Protein AF-A0A957NEU3-F1 (afdb_monomer_lite)

pLDDT: mean 80.94, std 18.47, range [37.94, 98.69]

Structure (mmCIF, N/CA/C/O backbone):
data_AF-A0A957NEU3-F1
#
_entry.id   AF-A0A957NEU3-F1
#
loop_
_atom_site.group_PDB
_atom_site.id
_atom_site.type_symbol
_atom_site.label_atom_id
_atom_site.label_alt_id
_atom_site.label_comp_id
_atom_site.label_asym_id
_atom_site.label_entity_id
_atom_site.label_seq_id
_atom_site.pdbx_PDB_ins_code
_atom_site.Cartn_x
_atom_site.Cartn_y
_atom_site.Cartn_z
_atom_site.occupancy
_atom_site.B_iso_or_equiv
_atom_site.auth_seq_id
_atom_site.auth_comp_id
_atom_site.auth_asym_id
_atom_site.auth_atom_id
_atom_site.pdbx_PDB_model_num
ATOM 1 N N . MET A 1 1 ? -14.614 -4.461 -0.322 1.00 43.62 1 MET A N 1
ATOM 2 C CA . MET A 1 1 ? -13.242 -4.787 -0.761 1.00 43.62 1 MET A CA 1
ATOM 3 C C . MET A 1 1 ? -12.339 -3.874 0.035 1.00 43.62 1 MET A C 1
ATOM 5 O O . MET A 1 1 ? -12.734 -2.722 0.154 1.00 43.62 1 MET A O 1
ATOM 9 N N . PRO A 1 2 ? -11.242 -4.354 0.631 1.00 46.28 2 PRO A N 1
ATOM 10 C CA . PRO A 1 2 ? -10.311 -3.455 1.301 1.00 46.28 2 PRO A CA 1
ATOM 11 C C . PRO A 1 2 ? -9.710 -2.514 0.247 1.00 46.28 2 PRO A C 1
ATOM 13 O O . PRO A 1 2 ? -9.075 -2.987 -0.694 1.00 46.28 2 PRO A O 1
ATOM 16 N N . SER A 1 3 ? -9.952 -1.210 0.350 1.00 59.41 3 SER A N 1
ATOM 17 C CA . SER A 1 3 ? -9.185 -0.193 -0.366 1.00 59.41 3 SER A CA 1
ATOM 18 C C . SER A 1 3 ? -8.132 0.325 0.591 1.00 59.41 3 SER A C 1
ATOM 20 O O . SER A 1 3 ? -8.323 1.228 1.408 1.00 59.41 3 SER A O 1
ATOM 22 N N . HIS A 1 4 ? -6.972 -0.293 0.504 1.00 80.44 4 HIS A N 1
ATOM 23 C CA . HIS A 1 4 ? -5.749 0.439 0.743 1.00 80.44 4 HIS A CA 1
ATOM 24 C C . HIS A 1 4 ? -5.237 0.924 -0.610 1.00 80.44 4 HIS A C 1
ATOM 26 O O . HIS A 1 4 ? -5.427 0.277 -1.636 1.00 80.44 4 HIS A O 1
ATOM 32 N N . GLU A 1 5 ? -4.540 2.048 -0.596 1.00 88.06 5 GLU A N 1
ATOM 33 C CA . GLU A 1 5 ? -3.630 2.429 -1.669 1.00 88.06 5 GLU A CA 1
ATOM 34 C C . GLU A 1 5 ? -2.210 2.348 -1.099 1.00 88.06 5 GLU A C 1
ATOM 36 O O . GLU A 1 5 ? -2.005 2.662 0.081 1.00 88.06 5 GLU A O 1
ATOM 41 N N . PRO A 1 6 ? -1.216 1.917 -1.890 1.00 92.88 6 PRO A N 1
ATOM 42 C CA . PRO A 1 6 ? 0.166 2.014 -1.459 1.00 92.88 6 PRO A CA 1
ATOM 43 C C . PRO A 1 6 ? 0.575 3.486 -1.352 1.00 92.88 6 PRO A C 1
ATOM 45 O O . PRO A 1 6 ? 0.040 4.362 -2.034 1.00 92.88 6 PRO A O 1
ATOM 48 N N . GLN A 1 7 ? 1.582 3.768 -0.533 1.00 93.94 7 GLN A N 1
ATOM 49 C CA . GLN A 1 7 ? 2.224 5.072 -0.545 1.00 93.94 7 GLN A CA 1
ATOM 50 C C . GLN A 1 7 ? 2.939 5.279 -1.889 1.00 93.94 7 GLN A C 1
ATOM 52 O O . GLN A 1 7 ? 3.853 4.531 -2.242 1.00 93.94 7 GLN A O 1
ATOM 57 N N . TRP A 1 8 ? 2.546 6.319 -2.622 1.00 95.50 8 TRP A N 1
ATOM 58 C CA . TRP A 1 8 ? 3.140 6.680 -3.907 1.00 95.50 8 TRP A CA 1
ATOM 59 C C . TRP A 1 8 ? 4.154 7.809 -3.736 1.00 95.50 8 TRP A C 1
ATOM 61 O O . TRP A 1 8 ? 3.780 8.966 -3.564 1.00 95.50 8 TRP A O 1
ATOM 71 N N . ASN A 1 9 ? 5.441 7.490 -3.840 1.00 95.00 9 ASN A N 1
ATOM 72 C CA . ASN A 1 9 ? 6.520 8.475 -3.796 1.00 95.00 9 ASN A CA 1
ATOM 73 C C . ASN A 1 9 ? 7.036 8.721 -5.217 1.00 95.00 9 ASN A C 1
ATOM 75 O O . ASN A 1 9 ? 8.060 8.174 -5.634 1.00 95.00 9 ASN A O 1
ATOM 79 N N . MET A 1 10 ? 6.271 9.487 -5.995 1.00 94.25 10 MET A N 1
ATOM 80 C CA . MET A 1 10 ? 6.578 9.783 -7.396 1.00 94.25 10 MET A CA 1
ATOM 81 C C . MET A 1 10 ? 5.848 11.033 -7.902 1.00 94.25 10 MET A C 1
ATOM 83 O O . MET A 1 10 ? 4.839 11.425 -7.310 1.00 94.25 10 MET A O 1
ATOM 87 N N . PRO A 1 11 ? 6.307 11.639 -9.012 1.00 92.81 11 PRO A N 1
ATOM 88 C CA . PRO A 1 11 ? 5.594 12.739 -9.650 1.00 92.81 11 PRO A CA 1
ATOM 89 C C . PRO A 1 11 ? 4.173 12.343 -10.108 1.00 92.81 11 PRO A C 1
ATOM 91 O O . PRO A 1 11 ? 3.970 11.197 -10.533 1.00 92.81 11 PRO A O 1
ATOM 94 N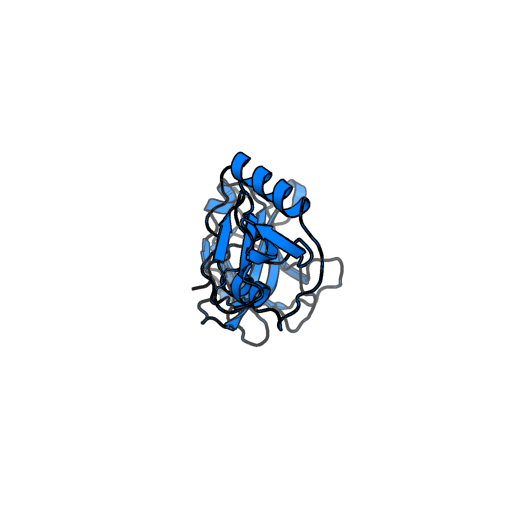 N . PRO A 1 12 ? 3.186 13.263 -10.070 1.00 92.19 12 PRO A N 1
ATOM 95 C CA . PRO A 1 12 ? 1.799 12.972 -10.449 1.00 92.19 12 PRO A CA 1
ATOM 96 C C . PRO A 1 12 ? 1.641 12.413 -11.868 1.00 92.19 12 PRO A C 1
ATOM 98 O O . PRO A 1 12 ? 0.816 11.531 -12.100 1.00 92.19 12 PRO A O 1
ATOM 101 N N . GLU A 1 13 ? 2.448 12.888 -12.814 1.00 91.38 13 GLU A N 1
ATOM 102 C CA . GLU A 1 13 ? 2.449 12.433 -14.202 1.00 91.38 13 GLU A CA 1
ATOM 103 C C . GLU A 1 13 ? 2.895 10.976 -14.341 1.00 91.38 13 GLU A C 1
ATOM 105 O O . GLU A 1 13 ? 2.358 10.261 -15.179 1.00 91.38 13 GLU A O 1
ATOM 110 N N . ILE A 1 14 ? 3.811 10.511 -13.488 1.00 93.38 14 ILE A N 1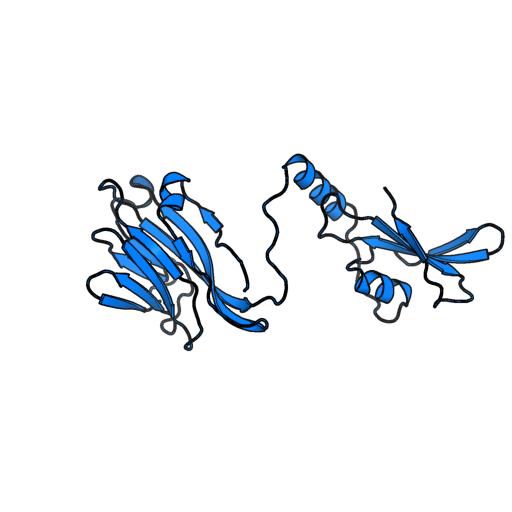
ATOM 111 C CA . ILE A 1 14 ? 4.226 9.106 -13.448 1.00 93.38 14 ILE A CA 1
ATOM 112 C C . ILE A 1 14 ? 3.151 8.267 -12.760 1.00 93.38 14 ILE A C 1
ATOM 114 O O . ILE A 1 14 ? 2.781 7.204 -13.261 1.00 93.38 14 ILE A O 1
ATOM 118 N N . ARG A 1 15 ? 2.589 8.759 -11.648 1.00 94.06 15 ARG A N 1
ATOM 119 C CA . ARG A 1 15 ? 1.495 8.081 -10.935 1.00 94.06 15 ARG A CA 1
ATOM 120 C C . ARG A 1 15 ? 0.282 7.841 -11.832 1.00 94.06 15 ARG A C 1
ATOM 122 O O . ARG A 1 15 ? -0.347 6.790 -11.715 1.00 94.06 15 ARG A O 1
ATOM 129 N N . ALA A 1 16 ? -0.038 8.787 -12.714 1.00 93.62 16 ALA A N 1
ATOM 130 C CA . ALA A 1 16 ? -1.164 8.696 -13.642 1.00 93.62 16 ALA A CA 1
ATOM 131 C C . ALA A 1 16 ? -1.019 7.571 -14.685 1.00 93.62 16 ALA A C 1
ATOM 133 O O . ALA A 1 16 ? -2.018 7.147 -15.261 1.00 93.62 16 ALA A O 1
ATOM 134 N N . LEU A 1 17 ? 0.200 7.074 -14.919 1.00 94.06 17 LEU A N 1
ATOM 135 C CA . LEU A 1 17 ? 0.475 5.963 -15.838 1.00 94.06 17 LEU A CA 1
ATOM 136 C C . LEU A 1 17 ? 0.293 4.593 -15.172 1.00 94.06 17 LEU A C 1
ATOM 138 O O . LEU A 1 17 ? 0.199 3.576 -15.859 1.00 94.06 17 LEU A O 1
ATOM 142 N N . LEU A 1 18 ? 0.249 4.553 -13.839 1.00 96.56 18 LEU A N 1
ATOM 143 C CA . LEU A 1 18 ? 0.134 3.324 -13.068 1.00 96.56 18 LEU A CA 1
ATOM 144 C C . LEU A 1 18 ? -1.309 3.086 -12.629 1.00 96.56 18 LEU A C 1
ATOM 146 O O . LEU A 1 18 ? -2.001 3.977 -12.135 1.00 96.56 18 LEU A O 1
ATOM 150 N N . THR A 1 19 ? -1.748 1.841 -12.765 1.00 97.31 19 THR A N 1
ATOM 151 C CA . THR A 1 19 ? -3.040 1.376 -12.261 1.00 97.31 19 THR A CA 1
ATOM 152 C C . THR A 1 19 ? -2.800 0.368 -11.155 1.00 97.31 19 THR A C 1
ATOM 154 O O . THR A 1 19 ? -2.188 -0.674 -11.383 1.00 97.31 19 THR A O 1
ATOM 157 N N . PHE A 1 20 ? -3.296 0.681 -9.964 1.00 97.06 20 PHE A N 1
ATOM 158 C CA . PHE A 1 20 ? -3.326 -0.240 -8.842 1.00 97.06 20 PHE A CA 1
ATOM 159 C C . PHE A 1 20 ? -4.619 -1.051 -8.870 1.00 97.06 20 PHE A C 1
ATOM 161 O O . PHE A 1 20 ? -5.693 -0.540 -9.184 1.00 97.06 20 PHE A O 1
ATOM 168 N N . THR A 1 21 ? -4.506 -2.345 -8.603 1.00 96.44 21 THR A N 1
ATOM 169 C CA . THR A 1 21 ? -5.632 -3.266 -8.483 1.00 96.44 21 THR A CA 1
ATOM 170 C C . THR A 1 21 ? -5.474 -4.021 -7.167 1.00 96.44 21 THR A C 1
ATOM 172 O O . THR A 1 21 ? -4.573 -4.863 -7.078 1.00 96.44 21 THR A O 1
ATOM 175 N N . PRO A 1 22 ? -6.320 -3.752 -6.158 1.00 93.94 22 PRO A N 1
ATOM 176 C CA . PRO A 1 22 ? -6.231 -4.444 -4.881 1.00 93.94 22 PRO A CA 1
ATOM 177 C C . PRO A 1 22 ? -6.533 -5.936 -5.043 1.00 93.94 22 PRO A C 1
ATOM 179 O O . PRO A 1 22 ? -7.278 -6.354 -5.942 1.00 93.94 22 PRO A O 1
ATOM 182 N N . ALA A 1 23 ? -5.970 -6.755 -4.160 1.00 93.44 23 ALA A N 1
ATOM 183 C CA . ALA A 1 23 ? -6.321 -8.163 -4.066 1.00 93.44 23 ALA A CA 1
ATOM 184 C C . ALA A 1 23 ? -7.824 -8.324 -3.767 1.00 93.44 23 ALA A C 1
ATOM 186 O O . ALA A 1 23 ? -8.357 -7.765 -2.810 1.00 93.44 23 ALA A O 1
ATOM 187 N N . ALA A 1 24 ? -8.516 -9.136 -4.568 1.00 90.25 24 ALA A N 1
ATOM 188 C CA . ALA A 1 24 ? -9.909 -9.485 -4.312 1.00 90.25 24 ALA A CA 1
ATOM 189 C C . ALA A 1 24 ? -9.973 -10.573 -3.230 1.00 90.25 24 ALA A C 1
ATOM 191 O O . ALA A 1 24 ? -9.873 -11.764 -3.531 1.00 90.25 24 ALA A O 1
ATOM 192 N N . VAL A 1 25 ? -10.095 -10.153 -1.971 1.00 87.25 25 VAL A N 1
ATOM 193 C CA . VAL A 1 25 ? -10.143 -11.038 -0.800 1.00 87.25 25 VAL A CA 1
ATOM 194 C C . VAL A 1 25 ? -11.258 -10.646 0.165 1.00 87.25 25 VAL A C 1
ATOM 196 O O . VAL A 1 25 ? -11.622 -9.472 0.272 1.00 87.25 25 VAL A O 1
ATOM 199 N N . ASP A 1 26 ? -11.798 -11.641 0.867 1.00 84.12 26 ASP A N 1
ATOM 200 C CA . ASP A 1 26 ? -12.808 -11.434 1.904 1.00 84.12 26 ASP A CA 1
ATOM 201 C C . ASP A 1 26 ? -12.189 -10.821 3.175 1.00 84.12 26 ASP A C 1
ATOM 203 O O . ASP A 1 26 ? -11.017 -11.075 3.476 1.00 84.12 26 ASP A O 1
ATOM 207 N N . PRO A 1 27 ? -12.961 -10.056 3.970 1.00 83.06 27 PRO A N 1
ATOM 208 C CA . PRO A 1 27 ? -12.533 -9.600 5.289 1.00 83.06 27 PRO A CA 1
ATOM 209 C C . PRO A 1 27 ? -11.973 -10.730 6.162 1.00 83.06 27 PRO A C 1
ATOM 211 O O . PRO A 1 27 ? -12.563 -11.804 6.270 1.00 83.06 27 PRO A O 1
ATOM 214 N N . GLY A 1 28 ? -10.838 -10.478 6.812 1.00 80.88 28 GLY A N 1
ATOM 215 C CA . GLY A 1 28 ? -10.131 -11.449 7.648 1.00 80.88 28 GLY A CA 1
ATOM 216 C C . GLY A 1 28 ? -9.213 -12.413 6.887 1.00 80.88 28 GLY A C 1
ATOM 217 O O . GLY A 1 28 ? -8.451 -13.134 7.529 1.00 80.88 28 GLY A O 1
ATOM 218 N N . ALA A 1 29 ? -9.233 -12.431 5.549 1.00 87.06 29 ALA A N 1
ATOM 219 C CA . ALA A 1 29 ? -8.301 -13.236 4.764 1.00 87.06 29 ALA A CA 1
ATOM 220 C C . ALA A 1 29 ? -6.910 -12.586 4.694 1.00 87.06 29 ALA A C 1
ATOM 222 O O . ALA A 1 29 ? -6.779 -11.364 4.580 1.00 87.06 29 ALA A O 1
ATOM 223 N N . SER A 1 30 ? -5.860 -13.409 4.729 1.00 90.25 30 SER A N 1
ATOM 224 C CA . SER A 1 30 ? -4.495 -12.946 4.477 1.00 90.25 30 SER A CA 1
ATOM 225 C C . SER A 1 30 ? -4.239 -12.759 2.982 1.00 90.25 30 SER A C 1
ATOM 227 O O . SER A 1 30 ? -4.684 -13.565 2.163 1.00 90.25 30 SER A O 1
ATOM 229 N N . TYR A 1 31 ? -3.494 -11.718 2.629 1.00 95.69 31 TYR A N 1
ATOM 230 C CA . TYR A 1 31 ? -3.112 -11.402 1.254 1.00 95.69 31 TYR A CA 1
ATOM 231 C C . TYR A 1 31 ? -1.778 -10.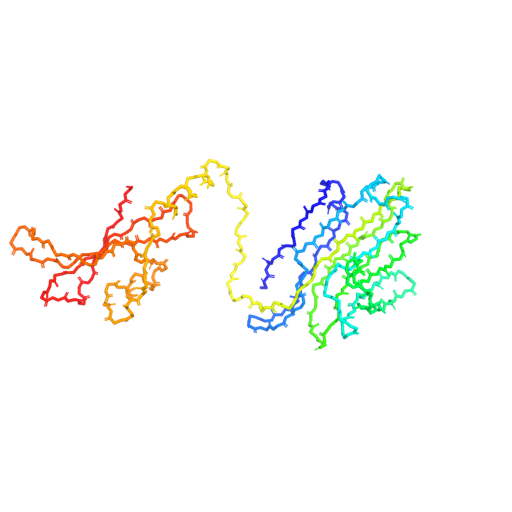647 1.226 1.00 95.69 31 TYR A C 1
ATOM 233 O O . TYR A 1 31 ? -1.278 -10.210 2.265 1.00 95.69 31 TYR A O 1
ATOM 241 N N . LEU A 1 32 ? -1.186 -10.515 0.043 1.00 96.38 32 LEU A N 1
ATOM 242 C CA . LEU A 1 32 ? 0.037 -9.749 -0.173 1.00 96.38 32 LEU A CA 1
ATOM 243 C C . LEU A 1 32 ? -0.319 -8.321 -0.551 1.00 96.38 32 LEU A C 1
ATOM 245 O O . LEU A 1 32 ? -0.807 -8.068 -1.660 1.00 96.38 32 LEU A O 1
ATOM 249 N N . ARG A 1 33 ? -0.057 -7.418 0.391 1.00 95.75 33 ARG A N 1
ATOM 250 C CA . ARG A 1 33 ? -0.312 -5.992 0.266 1.00 95.75 33 ARG A CA 1
ATOM 251 C C . ARG A 1 33 ? 0.935 -5.283 -0.231 1.00 95.75 33 ARG A C 1
ATOM 253 O O . ARG A 1 33 ? 1.968 -5.346 0.432 1.00 95.75 33 ARG A O 1
ATOM 260 N N . ILE A 1 34 ? 0.831 -4.567 -1.344 1.00 97.19 34 ILE A N 1
ATOM 261 C CA . ILE A 1 34 ? 1.852 -3.592 -1.735 1.00 97.19 34 ILE A CA 1
ATOM 262 C C . ILE A 1 34 ? 1.653 -2.361 -0.854 1.00 97.19 34 ILE A C 1
ATOM 264 O O . ILE A 1 34 ? 0.565 -1.788 -0.817 1.00 97.19 34 ILE A O 1
ATOM 268 N N . THR A 1 35 ? 2.688 -1.974 -0.117 1.00 94.62 35 THR A N 1
ATOM 269 C CA . THR A 1 35 ? 2.605 -0.888 0.872 1.00 94.62 35 THR A CA 1
ATOM 270 C C . THR A 1 35 ? 3.182 0.417 0.355 1.00 94.62 35 THR A C 1
ATOM 272 O O . THR A 1 35 ? 2.716 1.484 0.745 1.00 94.62 35 THR A O 1
ATOM 275 N N . GLN A 1 36 ? 4.169 0.354 -0.539 1.00 96.44 36 GLN A N 1
ATOM 276 C CA . GLN A 1 36 ? 4.866 1.533 -1.037 1.00 96.44 36 GLN A CA 1
ATOM 277 C C . GLN A 1 36 ? 5.426 1.300 -2.437 1.00 96.44 36 GLN A C 1
ATOM 279 O O . GLN A 1 36 ? 5.883 0.200 -2.763 1.00 96.44 36 GLN A O 1
ATOM 284 N N . VAL A 1 37 ? 5.428 2.368 -3.236 1.00 98.12 37 VAL A N 1
ATOM 285 C CA . VAL A 1 37 ? 6.091 2.432 -4.536 1.00 98.12 37 VAL A CA 1
ATOM 286 C C . VAL A 1 37 ? 6.868 3.736 -4.654 1.00 98.12 37 VAL A C 1
ATOM 288 O O . VAL A 1 37 ? 6.286 4.822 -4.584 1.00 98.12 37 VAL A O 1
ATOM 291 N N . ASN A 1 38 ? 8.171 3.634 -4.899 1.00 97.62 38 ASN A N 1
ATOM 292 C CA . ASN A 1 38 ? 9.009 4.783 -5.228 1.00 97.62 38 ASN A CA 1
ATOM 293 C C . ASN A 1 38 ? 9.305 4.814 -6.721 1.00 97.62 38 ASN A C 1
ATOM 295 O O . ASN A 1 38 ? 9.535 3.771 -7.333 1.00 97.62 38 ASN A O 1
ATOM 299 N N . PHE A 1 39 ? 9.363 6.018 -7.280 1.00 96.62 39 PHE A N 1
ATOM 300 C CA . PHE A 1 39 ? 9.965 6.272 -8.583 1.00 96.62 39 PHE A CA 1
ATOM 301 C C . PHE A 1 39 ? 11.383 6.810 -8.405 1.00 96.62 39 PHE A C 1
ATOM 303 O O . PHE A 1 39 ? 11.612 7.740 -7.633 1.00 96.62 39 PHE A O 1
ATOM 310 N N . LEU A 1 40 ? 12.317 6.247 -9.161 1.00 95.50 40 LEU A N 1
ATOM 311 C CA . LEU A 1 40 ? 13.683 6.726 -9.285 1.00 95.50 40 LEU A CA 1
ATOM 312 C C . LEU A 1 40 ? 13.850 7.328 -10.679 1.00 95.50 40 LEU A C 1
ATOM 314 O O . LEU A 1 40 ? 13.743 6.617 -11.683 1.00 95.50 40 LEU A O 1
ATOM 318 N N . ASP A 1 41 ? 14.113 8.631 -10.719 1.00 92.00 41 ASP A N 1
ATOM 319 C CA . ASP A 1 41 ? 14.415 9.356 -11.948 1.00 92.00 41 ASP A CA 1
ATOM 320 C C . ASP A 1 41 ? 15.777 8.950 -12.542 1.00 92.00 41 ASP A C 1
ATOM 322 O O . ASP A 1 41 ? 16.465 8.060 -12.043 1.00 92.00 41 ASP A O 1
ATOM 326 N N . GLU A 1 42 ? 16.182 9.612 -13.623 1.00 90.56 42 GLU A N 1
ATOM 327 C CA . GLU A 1 42 ? 17.443 9.328 -14.313 1.00 90.56 42 GLU A CA 1
ATOM 328 C C . GLU A 1 42 ? 18.683 9.432 -13.421 1.00 90.56 42 GLU A C 1
ATOM 330 O O . GLU A 1 42 ? 19.607 8.620 -13.541 1.00 90.56 42 GLU A O 1
ATOM 335 N N . GLN A 1 43 ? 18.701 10.397 -12.503 1.00 91.31 43 GLN A N 1
ATOM 336 C CA . GLN A 1 43 ? 19.823 10.574 -11.596 1.00 91.31 43 GLN A CA 1
ATOM 337 C C . GLN A 1 43 ? 19.810 9.500 -10.506 1.00 91.31 43 GLN A C 1
ATOM 339 O O . GLN A 1 43 ? 20.838 8.864 -10.258 1.00 91.31 43 GLN A O 1
ATOM 344 N N . ALA A 1 44 ? 18.659 9.280 -9.871 1.00 92.38 44 ALA A N 1
ATOM 345 C CA . ALA A 1 44 ? 18.501 8.333 -8.774 1.00 92.38 44 ALA A CA 1
ATOM 346 C C . ALA A 1 44 ? 18.634 6.873 -9.232 1.00 92.38 44 ALA A C 1
ATOM 348 O O . ALA A 1 44 ? 19.162 6.039 -8.498 1.00 92.38 44 ALA A O 1
ATOM 349 N N . SER A 1 45 ? 18.217 6.555 -10.460 1.00 92.19 45 SER A N 1
ATOM 350 C CA . SER A 1 45 ? 18.365 5.213 -11.028 1.00 92.19 45 SER A CA 1
ATOM 351 C C . SER A 1 45 ? 19.821 4.866 -11.355 1.00 92.19 45 SER A C 1
ATOM 353 O O . SER A 1 45 ? 20.154 3.688 -11.514 1.00 92.19 45 SER A O 1
ATOM 355 N N . GLY A 1 46 ? 20.697 5.870 -11.485 1.00 92.12 46 GLY A N 1
ATOM 356 C CA . GLY A 1 46 ? 22.088 5.678 -11.885 1.00 92.12 46 GLY A CA 1
ATOM 357 C C . GLY A 1 46 ? 22.225 5.065 -13.281 1.00 92.12 46 GLY A C 1
ATOM 358 O O . GLY A 1 46 ? 23.101 4.225 -13.497 1.00 92.12 46 GLY A O 1
ATOM 359 N N . GLY A 1 47 ? 21.337 5.431 -14.214 1.00 90.81 47 GLY A N 1
ATOM 360 C CA . GLY A 1 47 ? 21.338 4.905 -15.584 1.00 90.81 47 GLY A CA 1
ATOM 361 C C . GLY A 1 47 ? 20.641 3.547 -15.743 1.00 90.81 47 GLY A C 1
ATOM 362 O O . GLY A 1 47 ? 20.875 2.840 -16.723 1.00 90.81 47 GLY A O 1
ATOM 363 N N . ARG A 1 48 ? 19.801 3.143 -14.785 1.00 94.25 48 ARG A N 1
ATOM 364 C CA . ARG A 1 48 ? 19.116 1.840 -14.782 1.00 94.25 48 ARG A CA 1
ATOM 365 C C . ARG A 1 48 ? 17.631 1.968 -15.110 1.00 94.25 48 ARG A C 1
ATOM 367 O O . ARG A 1 48 ? 17.014 2.992 -14.848 1.00 94.25 48 ARG A O 1
ATOM 374 N N . HIS A 1 49 ? 17.054 0.881 -15.624 1.00 94.62 49 HIS A N 1
ATOM 375 C CA . HIS A 1 49 ? 15.620 0.768 -15.907 1.00 94.62 49 HIS A CA 1
ATOM 376 C C . HIS A 1 49 ? 14.980 -0.454 -15.235 1.00 94.62 49 HIS A C 1
ATOM 378 O O . HIS A 1 49 ? 14.666 -1.440 -15.891 1.00 94.62 49 HIS A O 1
ATOM 384 N N . HIS A 1 50 ? 14.863 -0.462 -13.910 1.00 97.38 50 HIS A N 1
ATOM 385 C CA . HIS A 1 50 ? 14.512 -1.675 -13.168 1.00 97.38 50 HIS A CA 1
ATOM 386 C C . HIS A 1 50 ? 13.233 -1.554 -12.352 1.00 97.38 50 HIS A C 1
ATOM 388 O O . HIS A 1 50 ? 12.887 -0.493 -11.852 1.00 97.38 50 HIS A O 1
ATOM 394 N N . LEU A 1 51 ? 12.577 -2.693 -12.172 1.00 98.44 51 LEU A N 1
ATOM 395 C CA . LEU A 1 51 ? 11.658 -2.946 -11.074 1.00 98.44 51 LEU A CA 1
ATOM 396 C C . LEU A 1 51 ? 12.458 -3.600 -9.954 1.00 98.44 51 LEU A C 1
ATOM 398 O O . LEU A 1 51 ? 13.174 -4.572 -10.209 1.00 98.44 51 LEU A O 1
ATOM 402 N N . TYR A 1 52 ? 12.338 -3.085 -8.742 1.00 98.56 52 TYR A N 1
ATOM 403 C CA . TYR A 1 52 ? 12.987 -3.601 -7.549 1.00 98.56 52 TYR A CA 1
ATOM 404 C C . TYR A 1 52 ? 11.931 -4.029 -6.537 1.00 98.56 52 TYR A C 1
ATOM 406 O O . TYR A 1 52 ? 11.034 -3.254 -6.214 1.00 98.56 52 TYR A O 1
ATOM 414 N N . ALA A 1 53 ? 12.063 -5.241 -6.008 1.00 98.38 53 ALA A N 1
ATOM 415 C CA . ALA A 1 53 ? 11.432 -5.599 -4.747 1.00 98.38 53 ALA A CA 1
ATOM 416 C C . ALA A 1 53 ? 12.440 -5.314 -3.644 1.00 98.38 53 ALA A C 1
ATOM 418 O O . ALA A 1 53 ? 13.573 -5.789 -3.727 1.00 98.38 53 ALA A O 1
ATOM 419 N N . MET A 1 54 ? 12.050 -4.532 -2.647 1.00 97.69 54 MET A N 1
ATOM 420 C CA . MET A 1 54 ? 12.983 -4.087 -1.614 1.00 97.69 54 MET A CA 1
ATOM 421 C C . MET A 1 54 ? 13.073 -5.080 -0.467 1.00 97.69 54 MET A C 1
ATOM 423 O O . MET A 1 54 ? 14.163 -5.395 -0.020 1.00 97.69 54 MET A O 1
ATOM 427 N N . GLU A 1 55 ? 11.931 -5.617 -0.055 1.00 91.12 55 GLU A N 1
ATOM 428 C CA . GLU A 1 55 ? 11.782 -6.592 1.020 1.00 91.12 55 GLU A CA 1
ATOM 429 C C . GLU A 1 55 ? 10.602 -7.523 0.680 1.00 91.12 55 GLU A C 1
ATOM 431 O O . GLU A 1 55 ? 9.768 -7.170 -0.165 1.00 91.12 55 GLU A O 1
ATOM 436 N N . PRO A 1 56 ? 10.481 -8.690 1.330 1.00 94.38 56 PRO A N 1
ATOM 437 C CA . PRO A 1 56 ? 11.466 -9.307 2.224 1.00 94.38 56 PRO A CA 1
ATOM 438 C C . PRO A 1 56 ? 12.578 -10.040 1.459 1.00 94.38 56 PRO A C 1
ATOM 440 O O . PRO A 1 56 ? 12.339 -10.492 0.343 1.00 94.38 56 PRO A O 1
ATOM 443 N N . HIS A 1 57 ? 13.751 -10.221 2.069 1.00 92.44 57 HIS A N 1
ATOM 444 C CA . HIS A 1 57 ? 14.836 -11.089 1.576 1.00 92.44 57 HIS A CA 1
ATOM 445 C C . HIS A 1 57 ? 14.651 -12.563 1.983 1.00 92.44 57 HI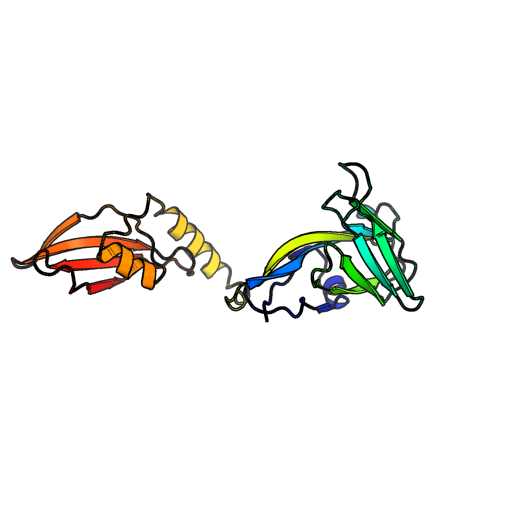S A C 1
ATOM 447 O O . HIS A 1 57 ? 15.302 -13.064 2.902 1.00 92.44 57 HIS A O 1
ATOM 453 N N . ASP A 1 58 ? 13.742 -13.262 1.311 1.00 92.38 58 ASP A N 1
ATOM 454 C CA . ASP A 1 58 ? 13.484 -14.686 1.528 1.00 92.38 58 ASP A CA 1
ATOM 455 C C . ASP A 1 58 ? 13.164 -15.365 0.182 1.00 92.38 58 ASP A C 1
ATOM 457 O O . ASP A 1 58 ? 12.202 -14.969 -0.476 1.00 92.38 58 ASP A O 1
ATOM 461 N N . PRO A 1 59 ? 13.901 -16.409 -0.244 1.00 91.00 59 PRO A N 1
ATOM 462 C CA . PRO A 1 59 ? 13.684 -17.072 -1.532 1.00 91.00 59 PRO A CA 1
ATOM 463 C C . PRO A 1 59 ? 12.314 -17.759 -1.678 1.00 91.00 59 PRO A C 1
ATOM 465 O O . PRO A 1 59 ? 11.963 -18.180 -2.782 1.00 91.00 59 PRO A O 1
ATOM 468 N N . GLN A 1 60 ? 11.524 -17.892 -0.606 1.00 93.44 60 GLN A N 1
ATOM 469 C CA . GLN A 1 60 ? 10.117 -18.308 -0.692 1.00 93.44 60 GLN A CA 1
ATOM 470 C C . GLN A 1 60 ? 9.204 -17.218 -1.272 1.00 93.44 60 GLN A C 1
ATOM 472 O O . GLN A 1 60 ? 8.088 -17.518 -1.709 1.00 93.44 60 GLN A O 1
ATOM 477 N N . TRP A 1 61 ? 9.665 -15.969 -1.270 1.00 97.62 61 TRP A N 1
ATOM 478 C CA . TRP A 1 61 ? 9.003 -14.839 -1.900 1.00 97.62 61 TRP A CA 1
ATOM 479 C C . TRP A 1 61 ? 9.456 -14.671 -3.347 1.00 97.62 61 TRP A C 1
ATOM 481 O O . TRP A 1 61 ? 10.593 -14.975 -3.718 1.00 97.62 61 TRP A O 1
ATOM 491 N N . GLY A 1 62 ? 8.564 -14.134 -4.173 1.00 97.62 62 GLY A N 1
ATOM 492 C CA . GLY A 1 62 ? 8.878 -13.790 -5.549 1.00 97.62 62 GLY A CA 1
ATOM 493 C C . GLY A 1 62 ? 8.147 -12.552 -6.045 1.00 97.62 62 GLY A C 1
ATOM 494 O O . GLY A 1 62 ? 6.977 -12.333 -5.734 1.00 97.62 62 GLY A O 1
ATOM 495 N N . MET A 1 63 ? 8.825 -11.785 -6.893 1.00 98.56 63 MET A N 1
ATOM 496 C CA . MET A 1 63 ? 8.241 -10.706 -7.679 1.00 98.56 63 MET A CA 1
ATOM 497 C C . MET A 1 63 ? 7.874 -11.254 -9.061 1.00 98.56 63 MET A C 1
ATOM 499 O O . MET A 1 63 ? 8.741 -11.553 -9.885 1.00 98.56 63 MET A O 1
ATOM 503 N N . GLY A 1 64 ? 6.579 -11.421 -9.306 1.00 98.31 64 GLY A N 1
ATOM 504 C CA . GLY A 1 64 ? 6.008 -11.807 -10.589 1.00 98.31 64 GLY A CA 1
ATOM 505 C C . GLY A 1 64 ? 5.858 -10.595 -11.500 1.00 98.31 64 GLY A C 1
ATOM 506 O O . GLY A 1 64 ? 5.068 -9.697 -11.220 1.00 98.31 64 GLY A O 1
ATOM 507 N N . VAL A 1 65 ? 6.589 -10.581 -12.610 1.00 98.44 65 VAL A N 1
ATOM 508 C CA . VAL A 1 65 ? 6.557 -9.522 -13.622 1.00 98.44 65 VAL A CA 1
ATOM 509 C C . VAL A 1 65 ? 5.926 -10.072 -14.894 1.00 98.44 65 VAL A C 1
ATOM 511 O O . VAL A 1 65 ? 6.414 -11.049 -15.456 1.00 98.44 65 VAL A O 1
ATOM 514 N N . THR A 1 66 ? 4.838 -9.454 -15.348 1.00 98.25 66 THR A N 1
ATOM 515 C CA . THR A 1 66 ? 4.106 -9.828 -16.568 1.00 98.25 66 THR A CA 1
ATOM 516 C C . THR A 1 66 ? 4.186 -8.717 -17.606 1.00 98.25 66 THR A C 1
ATOM 518 O O . THR A 1 66 ? 4.015 -7.547 -17.273 1.00 98.25 66 THR A O 1
ATOM 521 N N . TRP A 1 67 ? 4.417 -9.082 -18.863 1.00 94.88 67 TRP A N 1
ATOM 522 C CA . TRP A 1 67 ? 4.419 -8.189 -20.023 1.00 94.88 67 TRP A CA 1
ATOM 523 C C . TRP A 1 67 ? 3.918 -8.947 -21.262 1.00 94.88 67 TRP A C 1
ATOM 525 O O . TRP A 1 67 ? 3.601 -10.134 -21.190 1.00 94.88 67 TRP A O 1
ATOM 535 N N . GLY A 1 68 ? 3.873 -8.296 -22.428 1.00 90.44 68 GLY A N 1
ATOM 536 C CA . GLY A 1 68 ? 3.378 -8.919 -23.667 1.00 90.44 68 GLY A CA 1
ATOM 537 C C . GLY A 1 68 ? 4.108 -10.204 -24.101 1.00 90.44 68 GLY A C 1
ATOM 538 O O . GLY A 1 68 ? 3.565 -10.969 -24.892 1.00 90.44 68 GLY A O 1
ATOM 539 N N . GLY A 1 69 ? 5.316 -10.460 -23.586 1.00 87.94 69 GLY A N 1
ATOM 540 C CA . GLY A 1 69 ? 6.100 -11.668 -23.864 1.00 87.94 69 GLY A CA 1
ATOM 541 C C . GLY A 1 69 ? 5.918 -12.808 -22.858 1.00 87.94 69 GLY A C 1
ATOM 542 O O . GLY A 1 69 ? 6.485 -13.877 -23.075 1.00 87.94 69 GLY A O 1
ATOM 543 N N . GLY A 1 70 ? 5.152 -12.609 -21.780 1.00 94.12 70 GLY A N 1
ATOM 544 C CA . GLY A 1 70 ? 4.882 -13.629 -20.766 1.00 94.12 70 GLY A CA 1
ATOM 545 C C . GLY A 1 70 ? 5.043 -13.122 -19.335 1.00 94.12 70 GLY A C 1
ATOM 546 O O . GLY A 1 70 ? 5.008 -11.921 -19.072 1.00 94.12 70 GLY A O 1
ATOM 547 N N . THR A 1 71 ? 5.213 -14.067 -18.412 1.00 96.50 71 THR A N 1
ATOM 548 C CA . THR A 1 71 ? 5.393 -13.805 -16.981 1.00 96.50 71 THR A CA 1
ATOM 549 C C . THR A 1 71 ? 6.676 -14.466 -16.490 1.00 96.50 71 THR A C 1
ATOM 551 O O . THR A 1 71 ? 6.908 -15.644 -16.763 1.00 96.50 71 THR A O 1
ATOM 554 N N . THR A 1 72 ? 7.467 -13.730 -15.713 1.00 97.75 72 THR A N 1
ATOM 555 C CA . THR A 1 72 ? 8.632 -14.242 -14.979 1.00 97.75 72 THR A CA 1
ATOM 556 C C . THR A 1 72 ? 8.425 -14.017 -13.491 1.00 97.75 72 THR A C 1
ATOM 558 O O . THR A 1 72 ? 8.015 -12.934 -13.092 1.00 97.75 72 THR A O 1
ATOM 561 N N . ILE A 1 73 ? 8.756 -15.011 -12.667 1.00 97.69 73 ILE A N 1
ATOM 562 C CA . ILE A 1 73 ? 8.818 -14.861 -11.209 1.00 97.69 73 ILE A CA 1
ATOM 563 C C . ILE A 1 73 ? 10.290 -14.772 -10.812 1.00 97.69 73 ILE A C 1
ATOM 565 O O . ILE A 1 73 ? 11.054 -15.705 -11.060 1.00 97.69 73 ILE A O 1
ATOM 569 N N . VAL A 1 74 ? 10.687 -13.645 -10.223 1.00 98.06 74 VAL A N 1
ATOM 570 C CA . VAL A 1 74 ? 12.045 -13.418 -9.718 1.00 98.06 74 VAL A CA 1
ATOM 571 C C . VAL A 1 74 ? 12.060 -13.686 -8.211 1.00 98.06 74 VAL A C 1
ATOM 573 O O . VAL A 1 74 ? 11.331 -12.999 -7.495 1.00 98.06 74 VAL A O 1
ATOM 576 N N . PRO A 1 75 ? 12.847 -14.655 -7.710 1.00 97.62 75 PRO A N 1
ATOM 577 C CA . PRO A 1 75 ? 12.914 -14.942 -6.280 1.00 97.62 75 PRO A CA 1
ATOM 578 C C . PRO A 1 75 ? 13.604 -13.809 -5.514 1.00 97.62 75 PRO A C 1
ATOM 580 O O . PRO A 1 75 ? 14.524 -13.168 -6.029 1.00 97.62 75 PRO A O 1
ATOM 583 N N . HIS A 1 76 ? 13.183 -13.591 -4.271 1.00 96.75 76 HIS A N 1
ATOM 584 C CA . HIS A 1 76 ? 13.765 -12.602 -3.362 1.00 96.75 76 HIS A CA 1
ATOM 585 C C . HIS A 1 76 ? 15.021 -13.145 -2.646 1.00 96.75 76 HIS A C 1
ATOM 587 O O . HIS A 1 76 ? 15.074 -13.239 -1.424 1.00 96.75 76 HIS A O 1
ATOM 593 N N . ASP A 1 77 ? 16.029 -13.561 -3.413 1.00 96.00 77 ASP A N 1
ATOM 594 C CA . ASP A 1 77 ? 17.203 -14.304 -2.910 1.00 96.00 77 ASP A CA 1
ATOM 595 C C . ASP A 1 77 ? 18.495 -13.464 -2.878 1.00 96.00 77 ASP A C 1
ATOM 597 O O . ASP A 1 77 ? 19.615 -13.976 -2.856 1.00 96.00 77 ASP A O 1
ATOM 601 N N . LYS A 1 78 ? 18.373 -12.137 -2.954 1.00 93.00 78 LYS A N 1
ATOM 602 C CA . LYS A 1 78 ? 19.546 -11.259 -2.906 1.00 93.00 78 LYS A CA 1
ATOM 603 C C . LYS A 1 78 ? 20.044 -11.032 -1.478 1.00 93.00 78 LYS A C 1
ATOM 605 O O . LYS A 1 78 ? 19.258 -11.143 -0.540 1.00 93.00 78 LYS A O 1
ATOM 610 N N . PRO A 1 79 ? 21.327 -10.676 -1.283 1.00 92.44 79 PRO A N 1
ATOM 611 C CA . PRO A 1 79 ? 21.859 -10.365 0.040 1.00 92.44 79 PRO A CA 1
ATOM 612 C C . PRO A 1 79 ? 21.165 -9.164 0.694 1.00 92.44 79 PRO A C 1
ATOM 614 O O . PRO A 1 79 ? 20.808 -8.202 0.016 1.00 92.44 79 PRO A O 1
ATOM 617 N N . MET A 1 80 ? 21.064 -9.192 2.026 1.00 87.62 80 MET A N 1
ATOM 618 C CA . MET A 1 80 ? 20.613 -8.047 2.827 1.00 87.62 80 MET A CA 1
ATOM 619 C C . MET A 1 80 ? 21.441 -6.793 2.510 1.00 87.62 80 MET A C 1
ATOM 621 O O . MET A 1 80 ? 22.674 -6.849 2.495 1.00 87.62 80 MET A O 1
ATOM 625 N N . GLY A 1 81 ? 20.771 -5.656 2.315 1.00 86.75 81 GLY A N 1
ATOM 626 C CA . GLY A 1 81 ? 21.403 -4.373 1.971 1.00 86.75 81 GLY A CA 1
ATOM 627 C C . GLY A 1 81 ? 21.419 -4.054 0.471 1.00 86.75 81 GLY A C 1
ATOM 628 O O . GLY A 1 81 ? 21.800 -2.948 0.089 1.00 86.75 81 GLY A O 1
ATOM 629 N N . GLU A 1 82 ? 20.974 -4.984 -0.371 1.00 91.75 82 GLU A N 1
ATOM 630 C CA . GLU A 1 82 ? 20.552 -4.736 -1.755 1.00 91.75 82 GLU A CA 1
ATOM 631 C C . GLU A 1 82 ? 19.019 -4.818 -1.849 1.00 91.75 82 GLU A C 1
ATOM 633 O O . GLU A 1 82 ? 18.390 -5.252 -0.895 1.00 91.75 82 GLU A O 1
ATOM 638 N N . PRO A 1 83 ? 18.376 -4.462 -2.972 1.00 96.62 83 PRO A N 1
ATOM 639 C CA . PRO A 1 83 ? 16.991 -4.869 -3.197 1.00 96.62 83 PRO A CA 1
ATOM 640 C C . PRO A 1 83 ? 16.859 -6.397 -3.186 1.00 96.62 83 PRO A C 1
ATOM 642 O O . PRO A 1 83 ? 17.658 -7.070 -3.839 1.00 96.62 83 PRO A O 1
ATOM 645 N N . ALA A 1 84 ? 15.842 -6.944 -2.520 1.00 96.94 84 ALA A N 1
ATOM 646 C CA . ALA A 1 84 ? 15.546 -8.378 -2.464 1.00 96.94 84 ALA A CA 1
ATOM 647 C C . ALA A 1 84 ? 15.423 -9.057 -3.841 1.00 96.94 84 ALA A C 1
ATOM 649 O O . ALA A 1 84 ? 15.894 -10.182 -4.023 1.00 96.94 84 ALA A O 1
ATOM 650 N N . ALA A 1 85 ? 14.853 -8.369 -4.834 1.00 98.19 85 ALA A N 1
ATOM 651 C CA . ALA A 1 85 ? 14.816 -8.819 -6.225 1.00 98.19 85 ALA A CA 1
ATOM 652 C C . ALA A 1 85 ? 14.901 -7.637 -7.199 1.00 98.19 85 ALA A C 1
ATOM 654 O O . ALA A 1 85 ? 14.559 -6.505 -6.860 1.00 98.19 85 ALA A O 1
ATOM 655 N N . ASN A 1 86 ? 15.326 -7.893 -8.441 1.00 97.81 86 ASN A N 1
ATOM 656 C CA . ASN A 1 86 ? 15.246 -6.905 -9.515 1.00 97.81 86 ASN A CA 1
ATOM 657 C C . ASN A 1 86 ? 14.884 -7.530 -10.861 1.00 97.81 86 ASN A C 1
ATOM 659 O O . ASN A 1 86 ? 15.262 -8.663 -11.154 1.00 97.81 86 ASN A O 1
ATOM 663 N N . TYR A 1 87 ? 14.224 -6.749 -11.709 1.00 97.94 87 TYR A N 1
ATOM 664 C CA . TYR A 1 87 ? 13.906 -7.110 -13.085 1.00 97.94 87 TYR A CA 1
ATOM 665 C C . TYR A 1 87 ? 14.134 -5.908 -14.007 1.00 97.94 87 TYR A C 1
ATOM 667 O O . TYR A 1 87 ? 13.675 -4.809 -13.705 1.00 97.94 87 TYR A O 1
ATOM 675 N N . ALA A 1 88 ? 14.856 -6.095 -15.113 1.00 96.31 88 ALA A N 1
ATOM 676 C CA . ALA A 1 88 ? 15.127 -5.031 -16.081 1.00 96.31 88 ALA A CA 1
ATOM 677 C C . ALA A 1 88 ? 13.941 -4.845 -17.041 1.00 96.31 88 ALA A C 1
ATOM 679 O O . ALA A 1 88 ? 13.470 -5.804 -17.647 1.00 96.31 88 ALA A O 1
ATOM 680 N N . MET A 1 89 ? 13.477 -3.610 -17.203 1.00 95.12 89 MET A N 1
ATOM 681 C CA . MET A 1 89 ? 12.419 -3.238 -18.141 1.00 95.12 89 MET A CA 1
ATOM 682 C C . MET A 1 89 ? 13.013 -2.826 -19.488 1.00 95.12 89 MET A C 1
ATOM 684 O O . MET A 1 89 ? 13.919 -2.015 -19.532 1.00 95.12 89 MET A O 1
ATOM 688 N N . TYR A 1 90 ? 12.461 -3.293 -20.603 1.00 91.56 90 TYR A N 1
ATOM 689 C CA . TYR A 1 90 ? 12.917 -2.895 -21.949 1.00 91.56 90 TYR A CA 1
ATOM 690 C C . TYR A 1 90 ? 11.829 -2.203 -22.783 1.00 91.56 90 TYR A C 1
ATOM 692 O O . TYR A 1 90 ? 11.886 -2.187 -24.009 1.00 91.56 90 TYR A O 1
ATOM 700 N N . GLY A 1 91 ? 10.800 -1.671 -22.125 1.00 91.19 91 GLY A N 1
ATOM 701 C CA . GLY A 1 91 ? 9.651 -1.041 -22.774 1.00 91.19 91 GLY A CA 1
ATOM 702 C C . GLY A 1 91 ? 8.625 -0.580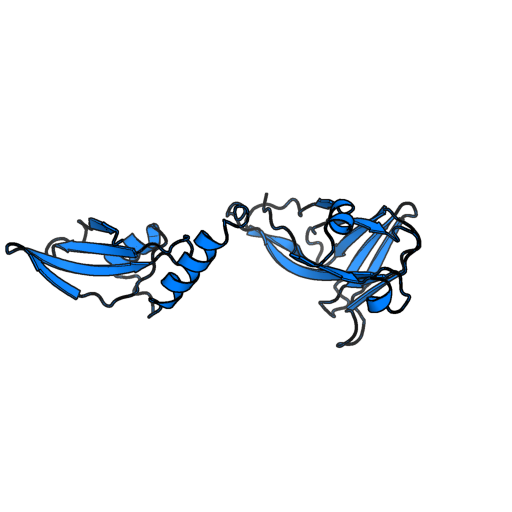 -21.748 1.00 91.19 91 GLY A C 1
ATOM 703 O O . GLY A 1 91 ? 8.998 -0.218 -20.634 1.00 91.19 91 GLY A O 1
ATOM 704 N N . GLU A 1 92 ? 7.346 -0.657 -22.096 1.00 91.06 92 GLU A N 1
ATOM 705 C CA . GLU A 1 92 ? 6.225 -0.230 -21.250 1.00 91.06 92 GLU A CA 1
ATOM 706 C C . GLU A 1 92 ? 5.187 -1.348 -21.066 1.00 91.06 92 GLU A C 1
ATOM 708 O O . GLU A 1 92 ? 5.222 -2.369 -21.760 1.00 91.06 92 GLU A O 1
ATOM 713 N N . GLY A 1 93 ? 4.249 -1.150 -20.134 1.00 93.19 93 GLY A N 1
ATOM 714 C CA . GLY A 1 93 ? 3.116 -2.054 -19.919 1.00 93.19 93 GLY A CA 1
ATOM 715 C C . GLY A 1 93 ? 3.421 -3.261 -19.030 1.00 93.19 93 GLY A C 1
ATOM 716 O O . GLY A 1 93 ? 2.718 -4.271 -19.106 1.00 93.19 93 GLY A O 1
ATOM 717 N N . TYR A 1 94 ? 4.450 -3.182 -18.186 1.00 98.00 94 TYR A N 1
ATOM 718 C CA . TYR A 1 94 ? 4.748 -4.227 -17.211 1.00 98.00 94 TYR A CA 1
ATOM 719 C C . TYR A 1 94 ? 3.724 -4.205 -16.069 1.00 98.00 94 TYR A C 1
ATOM 721 O O . TYR A 1 94 ? 3.242 -3.153 -15.640 1.00 98.00 94 TYR A O 1
ATOM 729 N N . THR A 1 95 ? 3.390 -5.391 -15.569 1.00 98.62 95 THR A N 1
ATOM 730 C CA . THR A 1 95 ? 2.540 -5.593 -14.392 1.00 98.62 95 THR A CA 1
ATOM 731 C C . THR A 1 95 ? 3.302 -6.376 -13.340 1.00 98.62 95 THR A C 1
ATOM 733 O O . THR A 1 95 ? 3.876 -7.417 -13.658 1.00 98.62 95 THR A O 1
ATOM 736 N N . VAL A 1 96 ? 3.278 -5.903 -12.097 1.00 98.69 96 VAL A N 1
ATOM 737 C CA . VAL A 1 96 ? 3.895 -6.575 -10.951 1.00 98.69 96 VAL A CA 1
ATOM 738 C C . VAL A 1 96 ? 2.821 -7.156 -10.038 1.00 98.69 96 VAL A C 1
ATOM 740 O O . VAL A 1 96 ? 1.843 -6.479 -9.724 1.00 98.69 96 VAL A O 1
ATOM 743 N N . ARG A 1 97 ? 3.031 -8.403 -9.611 1.00 98.44 97 ARG A N 1
ATOM 744 C CA . ARG A 1 97 ? 2.351 -9.089 -8.502 1.00 98.44 97 ARG A CA 1
ATOM 745 C C . ARG A 1 97 ? 3.403 -9.765 -7.631 1.00 98.44 97 ARG A C 1
ATOM 747 O O . ARG A 1 97 ? 4.424 -10.206 -8.151 1.00 98.44 97 ARG A O 1
ATOM 754 N N . PHE A 1 98 ? 3.154 -9.899 -6.338 1.00 98.38 98 PHE A N 1
ATOM 755 C CA . PHE A 1 98 ? 4.033 -10.665 -5.458 1.00 98.38 98 PHE A CA 1
ATOM 756 C C . PHE A 1 98 ? 3.504 -12.084 -5.245 1.00 98.38 98 PHE A C 1
ATOM 758 O O . PHE A 1 98 ? 2.316 -12.361 -5.408 1.00 98.38 98 PHE A O 1
ATOM 765 N N . HIS A 1 99 ? 4.408 -12.998 -4.908 1.00 97.62 99 HIS A N 1
ATOM 766 C CA . HIS A 1 99 ? 4.128 -14.411 -4.697 1.00 97.62 99 HIS A CA 1
ATOM 767 C C . HIS A 1 99 ? 4.737 -14.862 -3.377 1.00 97.62 99 HIS A C 1
ATOM 769 O O . HIS A 1 99 ? 5.937 -14.730 -3.170 1.00 97.62 99 HIS A O 1
ATOM 775 N N . TYR A 1 100 ? 3.903 -15.427 -2.511 1.00 96.88 100 TYR A N 1
ATOM 776 C CA . TYR A 1 100 ? 4.302 -16.075 -1.268 1.00 96.88 100 TYR A CA 1
ATOM 777 C C . TYR A 1 100 ? 3.140 -16.951 -0.796 1.00 96.88 100 TYR A C 1
ATOM 779 O O . TYR A 1 100 ? 2.002 -16.486 -0.735 1.00 96.88 100 TYR A O 1
ATOM 787 N N . ASN A 1 101 ? 3.398 -18.231 -0.514 1.00 93.62 101 ASN A N 1
ATOM 788 C CA . ASN A 1 101 ? 2.418 -19.181 0.039 1.00 93.62 101 ASN A CA 1
ATOM 789 C C . ASN A 1 101 ? 1.038 -19.214 -0.656 1.00 93.62 101 ASN A C 1
ATOM 791 O O . ASN A 1 101 ? 0.020 -19.444 -0.008 1.00 93.62 101 ASN A O 1
ATOM 795 N N . ASN A 1 102 ? 0.994 -19.006 -1.978 1.00 92.69 102 ASN A N 1
ATOM 796 C CA . ASN A 1 102 ? -0.243 -18.933 -2.775 1.00 92.69 102 ASN A CA 1
ATOM 797 C C . ASN A 1 102 ? -1.259 -17.879 -2.297 1.00 92.69 102 ASN A C 1
ATOM 799 O O . ASN A 1 102 ? -2.442 -17.973 -2.629 1.00 92.69 102 ASN A O 1
ATOM 803 N N . LEU A 1 103 ? -0.822 -16.881 -1.526 1.00 94.50 103 LEU A N 1
ATOM 804 C CA . LEU A 1 103 ? -1.690 -15.794 -1.102 1.00 94.50 103 LEU A CA 1
ATOM 805 C C . LEU A 1 103 ? -2.098 -14.936 -2.312 1.00 94.50 103 LEU A C 1
ATOM 807 O O . LEU A 1 103 ? -1.265 -14.679 -3.189 1.00 94.50 103 LEU A O 1
ATOM 811 N N . PRO A 1 104 ? -3.358 -14.463 -2.374 1.00 96.38 104 PRO A N 1
ATOM 812 C CA . PRO A 1 104 ? -3.755 -13.429 -3.320 1.00 96.38 104 PRO A CA 1
ATOM 813 C C . PRO A 1 104 ? -2.873 -12.193 -3.143 1.00 96.38 104 PRO A C 1
ATOM 815 O O . PRO A 1 104 ? -2.463 -11.879 -2.029 1.00 96.38 104 PRO A O 1
ATOM 818 N N . SER A 1 105 ? -2.589 -11.484 -4.229 1.00 97.06 105 SER A N 1
ATOM 819 C CA . SER A 1 105 ? -1.704 -10.320 -4.209 1.00 97.06 105 SER A CA 1
ATOM 820 C C . SER A 1 105 ? -2.352 -9.151 -4.920 1.00 97.06 105 SER A C 1
ATOM 822 O O . SER A 1 105 ? -3.048 -9.337 -5.929 1.00 97.06 105 SER A O 1
ATOM 824 N N . ASP A 1 106 ? -2.080 -7.956 -4.412 1.00 97.62 106 ASP A N 1
ATOM 825 C CA . ASP A 1 106 ? -2.270 -6.733 -5.174 1.00 97.62 106 ASP A CA 1
ATOM 826 C C . ASP A 1 106 ? -1.510 -6.788 -6.503 1.00 97.62 106 ASP A C 1
ATOM 828 O O . ASP A 1 106 ? -0.552 -7.547 -6.684 1.00 97.62 106 ASP A O 1
ATOM 832 N N . ALA A 1 107 ? -1.931 -5.953 -7.443 1.00 98.06 107 ALA A N 1
ATOM 833 C CA . ALA A 1 107 ? -1.213 -5.750 -8.684 1.00 98.06 107 ALA A CA 1
ATOM 834 C C . ALA A 1 107 ? -1.039 -4.271 -8.984 1.00 98.06 107 ALA A C 1
ATOM 836 O O . ALA A 1 107 ? -1.932 -3.463 -8.730 1.00 98.06 107 ALA A O 1
ATOM 837 N N . ILE A 1 108 ? 0.087 -3.938 -9.605 1.00 98.38 108 ILE A N 1
ATOM 838 C CA . ILE A 1 108 ? 0.266 -2.642 -10.252 1.00 98.38 108 ILE A CA 1
ATOM 839 C C . ILE A 1 108 ? 0.652 -2.888 -11.698 1.00 98.38 108 ILE A C 1
ATOM 841 O O . ILE A 1 108 ? 1.630 -3.582 -11.976 1.00 98.38 108 ILE A O 1
ATOM 845 N N . SER A 1 109 ? -0.126 -2.323 -12.611 1.00 98.19 109 SER A N 1
ATOM 846 C CA . SER A 1 109 ? 0.120 -2.367 -14.048 1.00 98.19 109 SER A CA 1
ATOM 847 C C . SER A 1 109 ? 0.491 -0.996 -14.584 1.00 98.19 109 SER A C 1
ATOM 849 O O . SER A 1 109 ? 0.056 0.025 -14.053 1.00 98.19 109 SER A O 1
ATOM 851 N N . GLY A 1 110 ? 1.235 -0.988 -15.684 1.00 96.69 110 GLY A N 1
ATOM 852 C CA . GLY A 1 110 ? 1.566 0.217 -16.437 1.00 96.69 110 GLY A CA 1
ATOM 853 C C . GLY A 1 110 ? 3.057 0.501 -16.467 1.00 96.69 110 GLY A C 1
ATOM 854 O O . GLY A 1 110 ? 3.491 1.133 -17.417 1.00 96.69 110 GLY A O 1
ATOM 855 N N . PHE A 1 111 ? 3.834 -0.038 -15.516 1.00 97.50 111 PHE A N 1
ATOM 856 C CA . PHE A 1 111 ? 5.270 0.211 -15.384 1.00 97.50 111 PHE A CA 1
ATOM 857 C C . PHE A 1 111 ? 6.007 0.169 -16.719 1.00 97.50 111 PHE A C 1
ATOM 859 O O . PHE A 1 111 ? 5.747 -0.686 -17.572 1.00 97.50 111 PHE A O 1
ATOM 866 N N . GLY A 1 112 ? 6.966 1.070 -16.880 1.00 94.12 112 GLY A N 1
ATOM 867 C CA . GLY A 1 112 ? 7.692 1.182 -18.124 1.00 94.12 112 GLY A CA 1
ATOM 868 C C . GLY A 1 112 ? 8.803 2.207 -18.102 1.00 94.12 112 GLY A C 1
ATOM 869 O O . GLY A 1 112 ? 9.009 2.927 -17.124 1.00 94.12 112 GLY A O 1
ATOM 870 N N . ILE A 1 113 ? 9.504 2.259 -19.228 1.00 90.81 113 ILE A N 1
ATOM 871 C CA . ILE A 1 113 ? 10.449 3.315 -19.560 1.00 90.81 113 ILE A CA 1
ATOM 872 C C . ILE A 1 113 ? 9.689 4.427 -20.278 1.00 90.81 113 ILE A C 1
ATOM 874 O O . ILE A 1 113 ? 9.473 4.354 -21.484 1.00 90.81 113 ILE A O 1
ATOM 878 N N . TYR A 1 114 ? 9.315 5.470 -19.548 1.00 82.12 114 TYR A N 1
ATOM 879 C CA . TYR A 1 114 ? 8.600 6.599 -20.134 1.00 82.12 114 TYR A CA 1
ATOM 880 C C . TYR A 1 114 ? 9.582 7.643 -20.673 1.00 82.12 114 TYR A C 1
ATOM 882 O O . TYR A 1 114 ? 10.543 8.028 -20.004 1.00 82.12 114 TYR A O 1
ATOM 890 N N . GLY A 1 115 ? 9.358 8.095 -21.909 1.00 73.31 115 GLY A N 1
ATOM 891 C CA . GLY A 1 115 ? 10.160 9.155 -22.531 1.00 73.31 115 GLY A CA 1
ATOM 892 C C . GLY A 1 115 ? 11.619 8.785 -22.842 1.00 73.31 115 GLY A C 1
ATOM 893 O O . GLY A 1 115 ? 12.420 9.683 -23.064 1.00 73.31 115 GLY A O 1
ATOM 894 N N . ASN A 1 116 ? 11.970 7.491 -22.889 1.00 67.25 116 ASN A N 1
ATOM 895 C CA . ASN A 1 116 ? 13.346 6.982 -23.064 1.00 67.25 116 ASN A CA 1
ATOM 896 C C . ASN A 1 116 ? 14.332 7.360 -21.941 1.00 67.25 116 ASN A C 1
ATOM 898 O O . ASN A 1 116 ? 15.543 7.370 -22.164 1.00 67.25 116 ASN A O 1
ATOM 902 N N . HIS A 1 117 ? 13.840 7.646 -20.736 1.00 78.62 117 HIS A N 1
ATOM 903 C CA . HIS A 1 117 ? 14.691 7.944 -19.585 1.00 78.62 117 HIS A CA 1
ATOM 904 C C . HIS A 1 117 ? 15.075 6.682 -18.804 1.00 78.62 117 HIS A C 1
ATOM 906 O O . HIS A 1 117 ? 14.315 5.718 -18.724 1.00 78.62 117 HIS A O 1
ATOM 912 N N . HIS A 1 118 ? 16.253 6.685 -18.180 1.00 90.06 118 HIS A N 1
ATOM 913 C CA . HIS A 1 118 ? 16.652 5.625 -17.255 1.00 90.06 118 HIS A CA 1
ATOM 914 C C . HIS A 1 118 ? 15.854 5.738 -15.954 1.00 90.06 118 HIS A C 1
ATOM 916 O O . HIS A 1 118 ? 16.250 6.462 -15.050 1.00 90.06 118 HIS A O 1
ATOM 922 N N . VAL A 1 119 ? 14.720 5.053 -15.854 1.00 93.81 119 VAL A N 1
ATOM 923 C CA . VAL A 1 119 ? 13.840 5.152 -14.683 1.00 93.81 119 VAL A CA 1
ATOM 924 C C . VAL A 1 119 ? 13.634 3.809 -14.018 1.00 93.81 119 VAL A C 1
ATOM 926 O O . VAL A 1 119 ? 13.472 2.790 -14.685 1.00 93.81 119 VAL A O 1
ATOM 929 N N . SER A 1 120 ? 13.622 3.796 -12.692 1.00 97.25 120 SER A N 1
ATOM 930 C CA . SER A 1 120 ? 13.397 2.573 -11.922 1.00 97.25 120 SER A CA 1
ATOM 931 C C . SER A 1 120 ? 12.269 2.750 -10.916 1.00 97.25 120 SER A C 1
ATOM 933 O O . SER A 1 120 ? 11.902 3.871 -10.572 1.00 97.25 120 SER A O 1
ATOM 935 N N . PHE A 1 121 ? 11.718 1.638 -10.446 1.00 98.19 121 PHE A N 1
ATOM 936 C CA . PHE A 1 121 ? 10.702 1.619 -9.405 1.00 98.19 121 PHE A CA 1
ATOM 937 C C . PHE A 1 121 ? 11.121 0.680 -8.290 1.00 98.19 121 PHE A C 1
ATOM 939 O O . PHE A 1 121 ? 11.614 -0.414 -8.555 1.00 98.19 121 PHE A O 1
ATOM 946 N N . GLU A 1 122 ? 10.883 1.093 -7.056 1.00 98.50 122 GLU A N 1
ATOM 947 C CA . GLU A 1 122 ? 11.091 0.272 -5.867 1.00 98.50 122 GLU A CA 1
ATOM 948 C C . GLU A 1 122 ? 9.738 -0.033 -5.239 1.00 98.50 122 GLU A C 1
ATOM 950 O O . GLU A 1 122 ? 8.917 0.870 -5.082 1.00 98.50 122 GLU A O 1
ATOM 955 N N . LEU A 1 123 ? 9.500 -1.297 -4.905 1.00 98.62 123 LEU A N 1
ATOM 956 C CA . LEU A 1 123 ? 8.241 -1.779 -4.359 1.00 98.62 123 LEU A CA 1
ATOM 957 C C . LEU A 1 123 ? 8.479 -2.489 -3.026 1.00 98.62 123 LEU A C 1
ATOM 959 O O . LEU A 1 123 ? 9.381 -3.324 -2.903 1.00 98.62 123 LEU A O 1
ATOM 963 N N . TRP A 1 124 ? 7.615 -2.196 -2.059 1.00 97.94 124 TRP A N 1
ATOM 964 C CA . TRP A 1 124 ? 7.539 -2.897 -0.780 1.00 97.94 124 TRP A CA 1
ATOM 965 C C . TRP A 1 124 ? 6.239 -3.680 -0.695 1.00 97.94 124 TRP A C 1
ATOM 967 O O . TRP A 1 124 ? 5.183 -3.218 -1.137 1.00 97.94 124 TRP A O 1
ATOM 977 N N . VAL A 1 125 ? 6.330 -4.867 -0.107 1.00 96.19 125 VAL A N 1
ATOM 978 C CA . VAL A 1 125 ? 5.207 -5.777 0.078 1.00 96.19 125 VAL A CA 1
ATOM 979 C C . VAL A 1 125 ? 5.251 -6.381 1.473 1.00 96.19 125 VAL A C 1
ATOM 981 O O . VAL A 1 125 ? 6.320 -6.586 2.046 1.00 96.19 125 VAL A O 1
ATOM 984 N N . GLU A 1 126 ? 4.084 -6.707 2.006 1.00 94.06 126 GLU A N 1
ATOM 985 C CA . GLU A 1 126 ? 3.945 -7.449 3.252 1.00 94.06 126 GLU A CA 1
ATOM 986 C C . GLU A 1 126 ? 2.786 -8.448 3.179 1.00 94.06 126 GLU A C 1
ATOM 988 O O . GLU A 1 126 ? 1.929 -8.380 2.293 1.00 94.06 126 GLU A O 1
ATOM 993 N N . VAL A 1 127 ? 2.731 -9.362 4.150 1.00 92.88 127 VAL A N 1
ATOM 994 C CA . VAL A 1 127 ? 1.508 -10.123 4.419 1.00 92.88 127 VAL A CA 1
ATOM 995 C C . VAL A 1 127 ? 0.590 -9.253 5.270 1.00 92.88 127 VAL A C 1
ATOM 997 O O . VAL A 1 127 ? 0.918 -8.933 6.411 1.00 92.88 127 VAL A O 1
ATOM 1000 N N . ALA A 1 128 ? -0.577 -8.915 4.736 1.00 89.12 128 ALA A N 1
ATOM 1001 C CA . ALA A 1 128 ? -1.623 -8.198 5.449 1.00 89.12 128 ALA A CA 1
ATOM 1002 C C . ALA A 1 128 ? -2.828 -9.110 5.699 1.00 89.12 128 ALA A C 1
ATOM 1004 O O . ALA A 1 128 ? -2.999 -10.145 5.056 1.00 89.12 128 ALA A O 1
ATOM 1005 N N . THR A 1 129 ? -3.683 -8.710 6.637 1.00 86.31 129 THR A N 1
ATOM 1006 C CA . THR A 1 129 ? -5.023 -9.285 6.807 1.00 86.31 129 THR A CA 1
ATOM 1007 C C . THR A 1 129 ? -6.027 -8.251 6.329 1.00 86.31 129 THR A C 1
ATOM 1009 O O . THR A 1 129 ? -5.956 -7.100 6.756 1.00 86.31 129 THR A O 1
ATOM 1012 N N . ALA A 1 130 ? -6.930 -8.632 5.427 1.00 83.06 130 ALA A N 1
ATOM 1013 C CA . ALA A 1 130 ? -7.960 -7.736 4.919 1.00 83.06 130 ALA A CA 1
ATOM 1014 C C . ALA A 1 130 ? -8.812 -7.226 6.084 1.00 83.06 130 ALA A C 1
ATOM 1016 O O . ALA A 1 130 ? -9.460 -8.018 6.774 1.00 83.06 130 ALA A O 1
ATOM 1017 N N . SER A 1 131 ? -8.796 -5.915 6.326 1.00 66.44 131 SER A N 1
ATOM 1018 C CA . SER A 1 131 ? -9.683 -5.310 7.311 1.00 66.44 131 SER A CA 1
ATOM 1019 C C . SER A 1 131 ? -11.130 -5.496 6.857 1.00 66.44 131 SER A C 1
ATOM 1021 O O . SER A 1 131 ? -11.453 -5.381 5.675 1.00 66.44 131 SER A O 1
ATOM 1023 N N . GLY A 1 132 ? -12.012 -5.814 7.804 1.00 51.94 132 GLY A N 1
ATOM 1024 C CA . GLY A 1 132 ? -13.455 -5.683 7.587 1.00 51.94 132 GLY A CA 1
ATOM 1025 C C . GLY A 1 132 ? -13.925 -4.230 7.620 1.00 51.94 132 GLY A C 1
ATOM 1026 O O . GLY A 1 132 ? -15.072 -3.963 7.271 1.00 51.94 132 GLY A O 1
ATOM 1027 N N . ASP A 1 133 ? -13.041 -3.318 8.025 1.00 39.69 133 ASP A N 1
ATOM 1028 C CA . ASP A 1 133 ? -13.311 -1.892 8.067 1.00 39.69 133 ASP A CA 1
ATOM 1029 C C . ASP A 1 133 ? -13.183 -1.281 6.667 1.00 39.69 133 ASP A C 1
ATOM 1031 O O . ASP A 1 133 ? -12.229 -1.608 5.947 1.00 39.69 133 ASP A O 1
ATOM 1035 N N . PRO A 1 134 ? -14.140 -0.424 6.269 1.00 38.62 134 PRO A N 1
ATOM 1036 C CA . PRO A 1 134 ? -14.050 0.333 5.034 1.00 38.62 134 PRO A CA 1
ATOM 1037 C C . PRO A 1 134 ? -12.861 1.301 5.069 1.00 38.62 134 PRO A C 1
ATOM 1039 O O . PRO A 1 134 ? -12.354 1.677 6.124 1.00 38.62 134 PRO A O 1
ATOM 1042 N N . ASP A 1 135 ? -12.441 1.671 3.873 1.00 42.34 135 ASP A N 1
ATOM 1043 C CA . ASP A 1 135 ? -11.307 2.523 3.518 1.00 42.34 135 ASP A CA 1
ATOM 1044 C C . ASP A 1 135 ? -11.216 3.807 4.354 1.00 42.34 135 ASP A C 1
ATOM 1046 O O . ASP A 1 135 ? -12.254 4.403 4.657 1.00 42.34 135 ASP A O 1
ATOM 1050 N N . PRO A 1 136 ? -10.003 4.288 4.692 1.00 38.53 136 PRO A N 1
ATOM 1051 C CA . PRO A 1 136 ? -9.861 5.639 5.208 1.00 38.53 136 PRO A CA 1
ATOM 1052 C C . PRO A 1 136 ? -10.267 6.636 4.115 1.00 38.53 136 PRO A C 1
ATOM 1054 O O . PRO A 1 136 ? -9.783 6.570 2.983 1.00 38.53 136 PRO A O 1
ATOM 1057 N N . ASP A 1 137 ? -11.167 7.554 4.464 1.00 37.94 137 ASP A N 1
ATOM 1058 C CA . ASP A 1 137 ? -11.564 8.669 3.606 1.00 37.94 137 ASP A CA 1
ATOM 1059 C C . ASP A 1 137 ? -10.335 9.497 3.157 1.00 37.94 137 ASP A C 1
ATOM 1061 O O . ASP A 1 137 ? -9.310 9.509 3.848 1.00 37.94 137 ASP A O 1
ATOM 1065 N N . PRO A 1 138 ? -10.409 10.193 2.003 1.00 41.94 138 PRO A N 1
ATOM 1066 C CA . PRO A 1 138 ? -9.331 11.049 1.514 1.00 41.94 138 PRO A CA 1
ATOM 1067 C C . PRO A 1 138 ? -8.851 12.055 2.567 1.00 41.94 138 PRO A C 1
ATOM 1069 O O . PRO A 1 138 ? -9.635 12.546 3.380 1.00 41.94 138 PRO A O 1
ATOM 1072 N N . ASP A 1 139 ? -7.552 12.368 2.500 1.00 41.59 139 ASP A N 1
ATOM 1073 C CA . ASP A 1 139 ? -6.843 13.169 3.496 1.00 41.59 139 ASP A CA 1
ATOM 1074 C C . ASP A 1 139 ? -7.559 14.522 3.705 1.00 41.59 139 ASP A C 1
ATOM 1076 O O . ASP A 1 139 ? -7.774 15.270 2.741 1.00 41.59 139 ASP A O 1
ATOM 1080 N N . PRO A 1 140 ? -7.991 14.830 4.936 1.00 39.50 140 PRO A N 1
ATOM 1081 C CA . PRO A 1 140 ? -8.731 16.046 5.223 1.00 39.50 140 PRO A CA 1
ATOM 1082 C C . PRO A 1 140 ? -7.852 17.291 5.085 1.00 39.50 140 PRO A C 1
ATOM 1084 O O . PRO A 1 140 ? -6.622 17.231 5.071 1.00 39.50 140 PRO A O 1
ATOM 1087 N N . ASP A 1 141 ? -8.512 18.446 5.007 1.00 51.25 141 ASP A N 1
ATOM 1088 C CA . ASP A 1 141 ? -7.851 19.747 4.933 1.00 51.25 141 ASP A CA 1
ATOM 1089 C C . ASP A 1 141 ? -6.764 19.914 6.030 1.00 51.25 141 ASP A C 1
ATOM 1091 O O . ASP A 1 141 ? -6.987 19.521 7.179 1.00 51.25 141 ASP A O 1
ATOM 1095 N N . PRO A 1 142 ? -5.592 20.506 5.722 1.00 42.91 142 PRO A N 1
ATOM 1096 C CA . PRO A 1 142 ? -4.464 20.596 6.652 1.00 42.91 142 PRO A CA 1
ATOM 1097 C C . PRO A 1 142 ? -4.769 21.289 7.985 1.00 42.91 142 PRO A C 1
ATOM 1099 O O . PRO A 1 142 ? -4.195 20.911 9.004 1.00 42.91 142 PRO A O 1
ATOM 1102 N N . ALA A 1 143 ? -5.690 22.257 8.011 1.00 49.00 143 ALA A N 1
ATOM 1103 C CA . ALA A 1 143 ? -6.082 22.908 9.260 1.00 49.00 143 ALA A CA 1
ATOM 1104 C C . ALA A 1 143 ? -6.851 21.945 10.174 1.00 49.00 143 ALA A C 1
ATOM 1106 O O . ALA A 1 143 ? -6.661 21.959 11.387 1.00 49.00 143 ALA A O 1
ATOM 1107 N N . LEU A 1 144 ? -7.655 21.059 9.578 1.00 43.56 144 LEU A N 1
ATOM 1108 C CA . LEU A 1 144 ? -8.345 19.990 10.292 1.00 43.56 144 LEU A CA 1
ATOM 1109 C C . LEU A 1 144 ? -7.326 18.970 10.818 1.00 43.56 144 LEU A C 1
ATOM 1111 O O . LEU A 1 144 ? -7.443 18.477 11.938 1.00 43.56 144 LEU A O 1
ATOM 1115 N N . ARG A 1 145 ? -6.282 18.687 10.032 1.00 44.34 145 ARG A N 1
ATOM 1116 C CA . ARG A 1 145 ? -5.237 17.720 10.381 1.00 44.34 145 ARG A CA 1
ATOM 1117 C C . ARG A 1 145 ? -4.434 18.101 11.624 1.00 44.34 145 ARG A C 1
ATOM 1119 O O . ARG A 1 145 ? -4.225 17.261 12.504 1.00 44.34 145 ARG A O 1
ATOM 1126 N N . ASP A 1 146 ? -4.012 19.354 11.712 1.00 46.50 146 ASP A N 1
ATOM 1127 C CA . ASP A 1 146 ? -3.192 19.838 12.828 1.00 46.50 146 ASP A CA 1
ATOM 1128 C C . ASP A 1 146 ? -3.987 19.909 14.143 1.00 46.50 146 ASP A C 1
ATOM 1130 O O . ASP A 1 146 ? -3.434 19.735 15.233 1.00 46.50 146 ASP A O 1
ATOM 1134 N N . GLU A 1 147 ? -5.307 20.059 14.039 1.00 47.03 147 GLU A N 1
ATOM 1135 C CA . GLU A 1 147 ? -6.207 20.145 15.182 1.00 47.03 147 GLU A CA 1
ATOM 1136 C C . GLU A 1 147 ? -6.487 18.780 15.847 1.00 47.03 147 GLU A C 1
ATOM 1138 O O . GLU A 1 147 ? -6.650 18.748 17.069 1.00 47.03 147 GLU A O 1
ATOM 1143 N N . MET A 1 148 ? -6.438 17.624 15.143 1.00 39.50 148 MET A N 1
ATOM 1144 C CA . MET A 1 148 ? -6.360 16.349 15.903 1.00 39.50 148 MET A CA 1
ATOM 1145 C C . MET A 1 148 ? -5.059 16.234 16.619 1.00 39.50 148 MET A C 1
ATOM 1147 O O . MET A 1 148 ? -5.052 15.791 17.759 1.00 39.50 148 MET A O 1
ATOM 1151 N N . LEU A 1 149 ? -3.957 16.432 15.895 1.00 43.72 149 LEU A N 1
ATOM 1152 C CA . LEU A 1 149 ? -2.689 15.891 16.353 1.00 43.72 149 LEU A CA 1
ATOM 1153 C C . LEU A 1 149 ? -2.336 16.517 17.702 1.00 43.72 149 LEU A C 1
ATOM 1155 O O . LEU A 1 149 ? -1.901 15.804 18.609 1.00 43.72 149 LEU A O 1
ATOM 1159 N N . GLN A 1 150 ? -2.677 17.797 17.869 1.00 46.25 150 GLN A N 1
ATOM 1160 C CA . GLN A 1 150 ? -2.588 18.518 19.130 1.00 46.25 150 GLN A CA 1
ATOM 1161 C C . GLN A 1 150 ? -3.493 17.937 20.223 1.00 46.25 150 GLN A C 1
ATOM 1163 O O . GLN A 1 150 ? -3.038 17.684 21.334 1.00 46.25 150 GLN A O 1
ATOM 1168 N N . TRP A 1 151 ? -4.750 17.645 19.915 1.00 43.16 151 TRP A N 1
ATOM 1169 C CA . TRP A 1 151 ? -5.669 17.126 20.917 1.00 43.16 151 TRP A CA 1
ATOM 1170 C C . TRP A 1 151 ? -5.323 15.687 21.343 1.00 43.16 151 TRP A C 1
ATOM 1172 O O . TRP A 1 151 ? -5.374 15.388 22.537 1.00 43.16 151 TRP A O 1
ATOM 1182 N N . THR A 1 152 ? -4.862 14.805 20.438 1.00 39.59 152 THR A N 1
ATOM 1183 C CA . THR A 1 152 ? -4.408 13.435 20.791 1.00 39.59 152 THR A CA 1
ATOM 1184 C C . THR A 1 152 ? -3.198 13.454 21.718 1.00 39.59 152 THR A C 1
ATOM 1186 O O . THR A 1 152 ? -3.026 12.550 22.538 1.00 39.59 152 THR A O 1
ATOM 1189 N N . ALA A 1 153 ? -2.348 14.472 21.576 1.00 40.94 153 ALA A N 1
ATOM 1190 C CA . ALA A 1 153 ? -1.158 14.665 22.391 1.00 40.94 153 ALA A CA 1
ATOM 1191 C C . ALA A 1 153 ? -1.488 15.144 23.815 1.00 40.94 153 ALA A C 1
ATOM 1193 O O . ALA A 1 153 ? -0.763 14.811 24.751 1.00 40.94 153 ALA A O 1
ATOM 1194 N N . ASP A 1 154 ? -2.598 15.856 24.004 1.00 43.91 154 ASP A N 1
ATOM 1195 C CA . ASP A 1 154 ? -2.945 16.477 25.285 1.00 43.91 154 ASP A CA 1
ATOM 1196 C C . ASP A 1 154 ? -3.554 15.494 26.311 1.00 43.91 154 ASP A C 1
ATOM 1198 O O . ASP A 1 154 ? -3.817 15.872 27.457 1.00 43.91 154 ASP A O 1
ATOM 1202 N N . ASN A 1 155 ? -3.764 14.222 25.938 1.00 40.91 155 ASN A N 1
ATOM 1203 C CA . ASN A 1 155 ? -4.677 13.348 26.682 1.00 40.91 155 ASN A CA 1
ATOM 1204 C C . ASN A 1 155 ? -4.365 11.836 26.668 1.00 40.91 155 ASN A C 1
ATOM 1206 O O . ASN A 1 155 ? -5.177 11.005 27.070 1.00 40.91 155 ASN A O 1
ATOM 1210 N N . GLN A 1 156 ? -3.156 11.422 26.309 1.00 47.22 156 GLN A N 1
ATOM 1211 C CA . GLN A 1 156 ? -2.737 10.041 26.575 1.00 47.22 156 GLN A CA 1
ATOM 1212 C C . GLN A 1 156 ? -2.551 9.783 28.085 1.00 47.22 156 GLN A C 1
ATOM 1214 O O . GLN A 1 156 ? -1.682 10.416 28.675 1.00 47.22 156 GLN A O 1
ATOM 1219 N N . LEU A 1 157 ? -3.258 8.803 28.695 1.00 46.47 157 LEU A N 1
ATOM 1220 C CA . LEU A 1 157 ? -2.760 7.994 29.839 1.00 46.47 157 LEU A CA 1
ATOM 1221 C C . LEU A 1 157 ? -3.639 6.761 30.220 1.00 46.47 157 LEU A C 1
ATOM 1223 O O . LEU A 1 157 ? -4.807 6.893 30.568 1.00 46.47 157 LEU A O 1
ATOM 1227 N N . MET A 1 158 ? -2.960 5.607 30.374 1.00 50.09 158 MET A N 1
ATOM 1228 C CA . MET A 1 158 ? -3.260 4.439 31.249 1.00 50.09 158 MET A CA 1
ATOM 1229 C C . MET A 1 158 ? -4.221 3.313 30.801 1.00 50.09 158 MET A C 1
ATOM 1231 O O . MET A 1 158 ? -5.132 3.479 30.003 1.00 50.09 158 MET A O 1
ATOM 1235 N N . SER A 1 159 ? -3.960 2.117 31.362 1.00 48.59 159 SER A N 1
ATOM 1236 C CA . SER A 1 159 ? -4.566 0.820 31.022 1.00 48.59 159 SER A CA 1
ATOM 1237 C C . SER A 1 159 ? -6.079 0.749 31.240 1.00 48.59 159 SER A C 1
ATOM 1239 O O . SER A 1 159 ? -6.582 1.201 32.270 1.00 48.59 159 SER A O 1
ATOM 1241 N N . LEU A 1 160 ? -6.765 0.055 30.329 1.00 51.81 160 LEU A N 1
ATOM 1242 C CA . LEU A 1 160 ? -8.199 -0.233 30.390 1.00 51.81 160 LEU A CA 1
ATOM 1243 C C . LEU A 1 160 ? -8.549 -1.111 31.606 1.00 51.81 160 LEU A C 1
ATOM 1245 O O . LEU A 1 160 ? -7.930 -2.153 31.829 1.00 51.81 160 LEU A O 1
ATOM 1249 N N . ASN A 1 161 ? -9.583 -0.729 32.353 1.00 58.50 161 ASN A N 1
ATOM 1250 C CA . ASN A 1 161 ? -10.286 -1.575 33.310 1.00 58.50 161 ASN A CA 1
ATOM 1251 C C . ASN A 1 161 ? -11.613 -2.061 32.682 1.00 58.50 161 ASN A C 1
ATOM 1253 O O . ASN A 1 161 ? -12.654 -1.405 32.817 1.00 58.50 161 ASN A O 1
ATOM 1257 N N . PRO A 1 162 ? -11.629 -3.256 32.061 1.00 55.00 162 PRO A N 1
ATOM 1258 C CA . PRO A 1 162 ? -12.792 -3.776 31.339 1.00 55.00 162 PRO A CA 1
ATOM 1259 C C . PRO A 1 162 ? -13.979 -4.138 32.248 1.00 55.00 162 PRO A C 1
ATOM 1261 O O . PRO A 1 162 ? -15.046 -4.486 31.750 1.00 55.00 162 PRO A O 1
ATOM 1264 N N . SER A 1 163 ? -13.822 -4.067 33.576 1.00 60.75 163 SER A N 1
ATOM 1265 C CA . SER A 1 163 ? -14.915 -4.286 34.531 1.00 60.75 163 SER A CA 1
ATOM 1266 C C . SER A 1 163 ? -15.730 -3.021 34.839 1.00 60.75 163 SER A C 1
ATOM 1268 O O . SER A 1 163 ? -16.810 -3.125 35.421 1.00 60.75 163 SER A O 1
ATOM 1270 N N . SER A 1 164 ? -15.265 -1.832 34.432 1.00 70.88 164 SER A N 1
ATOM 1271 C CA . SER A 1 164 ? -16.003 -0.577 34.630 1.00 70.88 164 SER A CA 1
ATOM 1272 C C . SER A 1 164 ? -17.147 -0.443 33.621 1.00 70.88 164 SER A C 1
ATOM 1274 O O . SER A 1 164 ? -16.944 -0.564 32.413 1.00 70.88 164 SER A O 1
ATOM 1276 N N . SER A 1 165 ? -18.368 -0.164 34.093 1.00 71.44 165 SER A N 1
ATOM 1277 C CA . SER A 1 165 ? -19.507 0.113 33.204 1.00 71.44 165 SER A CA 1
ATOM 1278 C C . SER A 1 165 ? -19.284 1.370 32.360 1.00 71.44 165 SER A C 1
ATOM 1280 O O . SER A 1 165 ? -19.658 1.375 31.191 1.00 71.44 165 SER A O 1
ATOM 1282 N N . LEU A 1 166 ? -18.602 2.384 32.906 1.00 72.31 166 LEU A N 1
ATOM 1283 C CA . LEU A 1 166 ? -18.260 3.611 32.183 1.00 72.31 166 LEU A CA 1
ATOM 1284 C C . LEU A 1 166 ? -17.248 3.337 31.063 1.00 72.31 166 LEU A C 1
ATOM 1286 O O . LEU A 1 166 ? -17.452 3.795 29.944 1.00 72.31 166 LEU A O 1
ATOM 1290 N N . GLU A 1 167 ? -16.195 2.555 31.330 1.00 70.62 167 GLU A N 1
ATOM 1291 C CA . GLU A 1 167 ? -15.182 2.233 30.311 1.00 70.62 167 GLU A CA 1
ATOM 1292 C C . GLU A 1 167 ? -15.708 1.294 29.230 1.00 70.62 167 GLU A C 1
ATOM 1294 O O . GLU A 1 167 ? -15.412 1.501 28.058 1.00 70.62 167 GLU A O 1
ATOM 1299 N N . ARG A 1 168 ? -16.536 0.306 29.593 1.00 69.12 168 ARG A N 1
ATOM 1300 C CA . ARG A 1 168 ? -17.208 -0.548 28.602 1.00 69.12 168 ARG A CA 1
ATOM 1301 C C . ARG A 1 168 ? -18.108 0.276 27.694 1.00 69.12 168 ARG A C 1
ATOM 1303 O O . ARG A 1 168 ? -18.024 0.144 26.477 1.00 69.12 168 ARG A O 1
ATOM 1310 N N . LYS A 1 169 ? -18.921 1.162 28.281 1.00 72.25 169 LYS A N 1
ATOM 1311 C CA . LYS A 1 169 ? -19.828 2.005 27.504 1.00 72.25 169 LYS A CA 1
ATOM 1312 C C . LYS A 1 169 ? -19.068 2.970 26.600 1.00 72.25 169 LYS A C 1
ATOM 1314 O O . LYS A 1 169 ? -19.447 3.143 25.452 1.00 72.25 169 LYS A O 1
ATOM 1319 N N . ALA A 1 170 ? -17.972 3.549 27.079 1.00 62.97 170 ALA A N 1
ATOM 1320 C CA . ALA A 1 170 ? -17.120 4.413 26.272 1.00 62.97 170 ALA A CA 1
ATOM 1321 C C . ALA A 1 170 ? -16.423 3.651 25.127 1.00 62.97 170 ALA A C 1
ATOM 1323 O O . ALA A 1 170 ? -16.424 4.132 23.992 1.00 62.97 170 ALA A O 1
ATOM 1324 N N . ALA A 1 171 ? -15.912 2.443 25.389 1.00 69.06 171 ALA A N 1
ATOM 1325 C CA . ALA A 1 171 ? -15.248 1.603 24.393 1.00 69.06 171 ALA A CA 1
ATOM 1326 C C . ALA A 1 171 ? -16.201 1.114 23.287 1.00 69.06 171 ALA A C 1
ATOM 1328 O O . ALA A 1 171 ? -15.803 1.092 22.126 1.00 69.06 171 ALA A O 1
ATOM 1329 N N . GLU A 1 172 ? -17.472 0.817 23.604 1.00 70.56 172 GLU A N 1
ATOM 1330 C CA . GLU A 1 172 ? -18.530 0.561 22.599 1.00 70.56 172 GLU A CA 1
ATOM 1331 C C . GLU A 1 172 ? -18.664 1.712 21.588 1.00 70.56 172 GLU A C 1
ATOM 1333 O O . GLU A 1 172 ? -19.076 1.505 20.448 1.00 70.56 172 GLU A O 1
ATOM 1338 N N . HIS A 1 173 ? -18.310 2.930 22.001 1.00 65.12 173 HIS A N 1
ATOM 1339 C CA . HIS A 1 173 ? -18.357 4.137 21.182 1.00 65.12 173 HIS A CA 1
ATOM 1340 C C . HIS A 1 173 ? -16.975 4.559 20.635 1.00 65.12 173 HIS A C 1
ATOM 1342 O O . HIS A 1 173 ? -16.868 5.605 19.987 1.00 65.12 173 HIS A O 1
ATOM 1348 N N . GLY A 1 174 ? -15.929 3.749 20.850 1.00 70.62 174 GLY A N 1
ATOM 1349 C CA . GLY A 1 174 ? -14.557 4.001 20.389 1.00 70.62 174 GLY A CA 1
ATOM 1350 C C . GLY A 1 174 ? -13.779 5.025 21.220 1.00 70.62 174 GLY A C 1
ATOM 1351 O O . GLY A 1 174 ? -12.793 5.570 20.735 1.00 70.62 174 GLY A O 1
ATOM 1352 N N . PHE A 1 175 ? -14.226 5.318 22.444 1.00 71.38 175 PHE A N 1
ATOM 1353 C CA . PHE A 1 175 ? -13.567 6.255 23.351 1.00 71.38 175 PHE A CA 1
ATOM 1354 C C . PHE A 1 175 ? -12.690 5.520 24.381 1.00 71.38 175 PHE A C 1
ATOM 1356 O O . PHE A 1 175 ? -13.109 4.534 24.987 1.00 71.38 175 PHE A O 1
ATOM 1363 N N . TYR A 1 176 ? -11.496 6.050 24.629 1.00 77.56 176 TYR A N 1
ATOM 1364 C CA . TYR A 1 176 ? -10.458 5.536 25.519 1.00 77.56 176 TYR A CA 1
ATOM 1365 C C . TYR A 1 176 ? -10.260 6.477 26.711 1.00 77.56 176 TYR A C 1
ATOM 1367 O O . TYR A 1 176 ? -10.379 7.688 26.557 1.00 77.56 176 TYR A O 1
ATOM 1375 N N . PRO A 1 177 ? -10.023 5.959 27.925 1.00 70.25 177 PRO A N 1
ATOM 1376 C CA . PRO A 1 17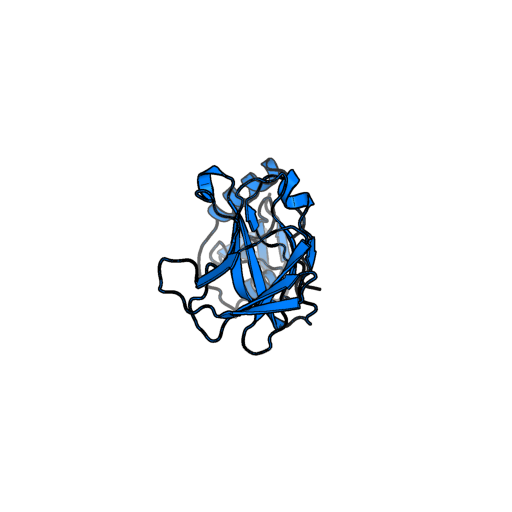7 ? -9.965 6.788 29.120 1.00 70.25 177 PRO A CA 1
ATOM 1377 C C . PRO A 1 177 ? -8.733 7.692 29.122 1.00 70.25 177 PRO A C 1
ATOM 1379 O O . PRO A 1 177 ? -7.635 7.240 28.815 1.00 70.25 177 PRO A O 1
ATOM 1382 N N . VAL A 1 178 ? -8.921 8.938 29.559 1.00 73.56 178 VAL A N 1
ATOM 1383 C CA . VAL A 1 178 ? -7.838 9.943 29.666 1.00 73.56 178 VAL A CA 1
ATOM 1384 C C . VAL A 1 178 ? -7.724 10.557 31.056 1.00 73.56 178 VAL A C 1
ATOM 1386 O O . VAL A 1 178 ? -6.801 11.303 31.366 1.00 73.56 178 VAL A O 1
ATOM 1389 N N . SER A 1 179 ? -8.657 10.206 31.943 1.00 67.88 179 SER A N 1
ATOM 1390 C CA . SER A 1 179 ? -8.616 10.559 33.359 1.00 67.88 179 SER A CA 1
ATOM 1391 C C . SER A 1 179 ? -8.819 9.327 34.233 1.00 67.88 179 SER A C 1
ATOM 1393 O O . SER A 1 179 ? -9.321 8.302 33.777 1.00 67.88 179 SER A O 1
ATOM 1395 N N . ASN A 1 180 ? -8.511 9.443 35.525 1.00 74.94 180 ASN A N 1
ATOM 1396 C CA . ASN A 1 180 ? -9.020 8.505 36.528 1.00 74.94 180 ASN A CA 1
ATOM 1397 C C . ASN A 1 180 ? -10.530 8.708 36.742 1.00 74.94 180 ASN A C 1
ATOM 1399 O O . ASN A 1 180 ? -11.059 9.793 36.479 1.00 74.94 180 ASN A O 1
ATOM 1403 N N . GLU A 1 181 ? -11.221 7.679 37.243 1.00 75.19 181 GLU A N 1
ATOM 1404 C CA . GLU A 1 181 ? -12.599 7.827 37.725 1.00 75.19 181 GLU A CA 1
ATOM 1405 C C . GLU A 1 181 ? -12.622 8.703 38.988 1.00 75.19 181 GLU A C 1
ATOM 1407 O O . GLU A 1 181 ? -11.894 8.461 39.954 1.00 75.19 181 GLU A O 1
ATOM 1412 N N . GLY A 1 182 ? -13.473 9.726 38.976 1.00 78.56 182 GLY A N 1
ATOM 1413 C CA . GLY A 1 182 ? -13.705 10.643 40.084 1.00 78.56 182 GLY A CA 1
ATOM 1414 C C . GLY A 1 182 ? -15.143 10.579 40.593 1.00 78.56 182 GLY A C 1
ATOM 1415 O O . GLY A 1 182 ? -16.017 9.941 40.005 1.00 78.56 182 GLY A O 1
ATOM 1416 N N . ARG A 1 183 ? -15.409 11.266 41.709 1.00 87.19 183 ARG A N 1
ATOM 1417 C CA . ARG A 1 183 ? -16.764 11.408 42.260 1.00 87.19 183 ARG A CA 1
ATOM 1418 C C . ARG A 1 183 ? -17.076 12.868 42.540 1.00 87.19 183 ARG A C 1
ATOM 1420 O O . ARG A 1 183 ? -16.311 13.524 43.241 1.00 87.19 183 ARG A O 1
ATOM 1427 N N . ILE A 1 184 ? -18.225 13.335 42.063 1.00 75.75 184 ILE A N 1
ATOM 1428 C CA . ILE A 1 184 ? -18.716 14.704 42.277 1.00 75.75 184 ILE A CA 1
ATOM 1429 C C . ILE A 1 184 ? -20.122 14.681 42.878 1.00 75.75 184 ILE A C 1
ATOM 1431 O O . ILE A 1 184 ? -20.849 13.702 42.716 1.00 75.75 184 ILE A O 1
ATOM 1435 N N . THR A 1 185 ? -20.516 15.756 43.559 1.00 87.06 185 THR A N 1
ATOM 1436 C CA . THR A 1 185 ? -21.887 15.937 44.057 1.00 87.06 185 THR A CA 1
ATOM 1437 C C . THR A 1 185 ? -22.490 17.177 43.415 1.00 87.06 185 THR A C 1
ATOM 1439 O O . THR A 1 185 ? -21.937 18.264 43.552 1.00 87.06 185 THR A O 1
ATOM 1442 N N . VAL A 1 186 ? -23.633 17.021 42.746 1.00 77.00 186 VAL A N 1
ATOM 1443 C CA . VAL A 1 186 ? -24.370 18.116 42.097 1.00 77.00 186 VAL A CA 1
ATOM 1444 C C . VAL A 1 186 ? -25.812 18.074 42.587 1.00 77.00 186 VAL A C 1
ATOM 1446 O O . VAL A 1 186 ? -26.470 17.040 42.480 1.00 77.00 186 VAL A O 1
ATOM 1449 N N . ASN A 1 187 ? -26.295 19.179 43.166 1.00 83.56 187 ASN A N 1
ATOM 1450 C CA . ASN A 1 187 ? -27.656 19.308 43.709 1.00 83.56 187 ASN A CA 1
ATOM 1451 C C . ASN A 1 187 ? -28.069 18.152 44.648 1.00 83.56 187 ASN A C 1
ATOM 1453 O O . ASN A 1 187 ? -29.198 17.675 44.608 1.00 83.56 187 ASN A O 1
ATOM 1457 N N . GLY A 1 188 ? -27.136 17.676 45.482 1.00 83.94 188 GLY A N 1
ATOM 1458 C CA . GLY A 1 188 ? -27.374 16.597 46.450 1.00 83.94 188 GLY A CA 1
ATOM 1459 C C . GLY A 1 188 ? -27.269 15.171 45.894 1.00 83.94 188 GLY A C 1
ATOM 1460 O O . GLY A 1 188 ? -27.345 14.223 46.672 1.00 83.94 188 GLY A O 1
ATOM 1461 N N . VAL A 1 189 ? -27.033 14.992 44.591 1.00 82.38 189 VAL A N 1
ATOM 1462 C CA . VAL A 1 189 ? -26.825 13.673 43.970 1.00 82.38 189 VAL A CA 1
ATOM 1463 C C . VAL A 1 189 ? -25.338 13.453 43.709 1.00 82.38 189 VAL A C 1
ATOM 1465 O O . VAL A 1 189 ? -24.666 14.315 43.140 1.00 82.38 189 VAL A O 1
ATOM 1468 N N . ARG A 1 190 ? -24.813 12.300 44.137 1.00 87.75 190 ARG A N 1
ATOM 1469 C CA . ARG A 1 190 ? -23.414 11.913 43.920 1.00 87.75 190 ARG A CA 1
ATOM 1470 C C . ARG A 1 190 ? -23.280 11.113 42.626 1.00 87.75 190 ARG A C 1
ATOM 1472 O O . ARG A 1 190 ? -23.972 10.112 42.445 1.00 87.75 190 ARG A O 1
ATOM 1479 N N . TYR A 1 191 ? -22.352 11.521 41.774 1.00 85.06 191 TYR A N 1
ATOM 1480 C CA . TYR A 1 191 ? -22.068 10.898 40.486 1.00 85.06 191 TYR A CA 1
ATOM 1481 C C . TYR A 1 191 ? -20.644 10.346 40.461 1.00 85.06 191 TYR A C 1
ATOM 1483 O O . TYR A 1 191 ? -19.725 10.984 40.983 1.00 85.06 191 TYR A O 1
ATOM 1491 N N . ALA A 1 192 ? -20.470 9.171 39.861 1.00 86.00 192 ALA A N 1
ATOM 1492 C CA . ALA A 1 192 ? -19.182 8.734 39.335 1.00 86.00 192 ALA A CA 1
ATOM 1493 C C . ALA A 1 192 ? -18.999 9.371 37.955 1.00 86.00 192 ALA A C 1
ATOM 1495 O O . ALA A 1 192 ? -19.967 9.462 37.201 1.00 86.00 192 ALA A O 1
ATOM 1496 N N . ILE A 1 193 ? -17.794 9.839 37.645 1.00 82.25 193 ILE A N 1
ATOM 1497 C CA . ILE A 1 193 ? -17.488 10.520 36.383 1.00 82.25 193 ILE A CA 1
ATOM 1498 C C . ILE A 1 193 ? -16.083 10.163 35.909 1.00 82.25 193 ILE A C 1
ATOM 1500 O O . ILE A 1 193 ? -15.174 10.000 36.726 1.00 82.25 193 ILE A O 1
ATOM 1504 N N . ARG A 1 194 ? -15.894 10.072 34.593 1.00 82.25 194 ARG A N 1
ATOM 1505 C CA . ARG A 1 194 ? -14.582 9.883 33.970 1.00 82.25 194 ARG A CA 1
ATOM 1506 C C . ARG A 1 194 ? -14.541 10.497 32.571 1.00 82.25 194 ARG A C 1
ATOM 1508 O O . ARG A 1 194 ? -15.542 10.456 31.856 1.00 82.25 194 ARG A O 1
ATOM 1515 N N . GLY A 1 195 ? -13.396 11.070 32.207 1.00 75.50 195 GLY A N 1
ATOM 1516 C CA . GLY A 1 195 ? -13.127 11.628 30.884 1.00 75.50 195 GLY A CA 1
ATOM 1517 C C . GLY A 1 195 ? -12.518 10.596 29.938 1.00 75.50 195 GLY A C 1
ATOM 1518 O O . GLY A 1 195 ? -11.685 9.780 30.348 1.00 75.50 195 GLY A O 1
ATOM 1519 N N . PHE A 1 196 ? -12.944 10.652 28.681 1.00 79.75 196 PHE A N 1
ATOM 1520 C CA . PHE A 1 196 ? -12.515 9.773 27.607 1.00 79.75 196 PHE A CA 1
ATOM 1521 C C . PHE A 1 196 ? -12.322 10.522 26.296 1.00 79.75 196 PHE A C 1
ATOM 1523 O O . PHE A 1 196 ? -12.826 11.631 26.110 1.00 79.75 196 PHE A O 1
ATOM 1530 N N . GLU A 1 197 ? -11.668 9.831 25.372 1.00 78.88 197 GLU A N 1
ATOM 1531 C CA . GLU A 1 197 ? -11.226 10.356 24.103 1.00 78.88 197 GLU A CA 1
ATOM 1532 C C . GLU A 1 197 ? -11.240 9.372 22.965 1.00 78.88 197 GLU A C 1
ATOM 1534 O O . GLU A 1 197 ? -10.874 8.213 23.125 1.00 78.88 197 GLU A O 1
ATOM 1539 N N . LYS A 1 198 ? -11.569 9.857 21.778 1.00 75.50 198 LYS A N 1
ATOM 1540 C CA . LYS A 1 198 ? -11.534 9.056 20.568 1.00 75.50 198 LYS A CA 1
ATOM 1541 C C . LYS A 1 198 ? -10.412 9.530 19.643 1.00 75.50 198 LYS A C 1
ATOM 1543 O O . LYS A 1 198 ? -10.720 10.321 18.770 1.00 75.50 198 LYS A O 1
ATOM 1548 N N . PRO A 1 199 ? -9.164 9.026 19.750 1.00 59.16 199 PRO A N 1
ATOM 1549 C CA . PRO A 1 199 ? -7.952 9.533 19.077 1.00 59.16 199 PRO A CA 1
ATOM 1550 C C . PRO A 1 199 ? -7.966 9.484 17.530 1.00 59.16 199 PRO A C 1
ATOM 1552 O O . PRO A 1 199 ? -6.967 9.790 16.894 1.00 59.16 199 PRO A O 1
ATOM 1555 N N . GLN A 1 200 ? -9.073 9.062 16.918 1.00 58.38 200 GLN A N 1
ATOM 1556 C CA . GLN A 1 200 ? -9.225 8.794 15.485 1.00 58.38 200 GLN A CA 1
ATOM 1557 C C . GLN A 1 200 ? -10.157 9.807 14.779 1.00 58.38 200 GLN A C 1
ATOM 1559 O O . GLN A 1 200 ? -10.569 9.557 13.651 1.00 58.38 200 GLN A O 1
ATOM 1564 N N . THR A 1 201 ? -10.538 10.923 15.416 1.00 49.62 201 THR A N 1
ATOM 1565 C CA . THR A 1 201 ? -11.424 11.968 14.837 1.00 49.62 201 THR A CA 1
ATOM 1566 C C . THR A 1 201 ? -10.735 13.334 14.800 1.00 49.62 201 THR A C 1
ATOM 1568 O O . THR A 1 201 ? -10.217 13.680 15.835 1.00 49.62 201 THR A O 1
ATOM 1571 N N . LEU A 1 202 ? -10.731 14.122 13.703 1.00 45.22 202 LEU A N 1
ATOM 1572 C CA . LEU A 1 202 ? -10.142 15.485 13.645 1.00 45.22 202 LEU A CA 1
ATOM 1573 C C . LEU A 1 202 ? -11.214 16.572 13.756 1.00 45.22 202 LEU A C 1
ATOM 1575 O O . LEU A 1 202 ? -12.118 16.534 12.923 1.00 45.22 202 LEU A O 1
ATOM 1579 N N . PRO A 1 203 ? -11.121 17.540 14.703 1.00 62.47 203 PRO A N 1
ATOM 1580 C CA . PRO A 1 203 ? -10.290 17.550 15.918 1.00 62.47 203 PRO A CA 1
ATOM 1581 C C . PRO A 1 203 ? -10.756 16.465 16.886 1.00 62.47 203 PRO A C 1
ATOM 1583 O O . PRO A 1 203 ? -11.835 15.882 16.713 1.00 62.47 203 PRO A O 1
ATOM 1586 N N . VAL A 1 204 ? -9.935 16.154 17.886 1.00 66.69 204 VAL A N 1
ATOM 1587 C CA . VAL A 1 204 ? -10.171 14.922 18.627 1.00 66.69 204 VAL A CA 1
ATOM 1588 C C . VAL A 1 204 ? -11.320 15.045 19.649 1.00 66.69 204 VAL A C 1
ATOM 1590 O O . VAL A 1 204 ? -11.678 16.160 20.021 1.00 66.69 204 VAL A O 1
ATOM 1593 N N . GLN A 1 205 ? -12.118 13.991 19.902 1.00 69.06 205 GLN A N 1
ATOM 1594 C CA . GLN A 1 205 ? -13.436 14.151 20.564 1.00 69.06 205 GLN A CA 1
ATOM 1595 C C . GLN A 1 205 ? -13.425 13.839 22.065 1.00 69.06 205 GLN A C 1
ATOM 1597 O O . GLN A 1 205 ? -13.211 12.685 22.455 1.00 69.06 205 GLN A O 1
ATOM 1602 N N . HIS A 1 206 ? -13.698 14.840 22.919 1.00 73.69 206 HIS A N 1
ATOM 1603 C CA . HIS A 1 206 ? -13.640 14.667 24.380 1.00 73.69 206 HIS A CA 1
ATOM 1604 C C . HIS A 1 206 ? -15.024 14.353 24.910 1.00 73.69 206 HIS A C 1
ATOM 1606 O O . HIS A 1 206 ? -15.967 15.116 24.696 1.00 73.69 206 HIS A O 1
ATOM 1612 N N . ARG A 1 207 ? -15.146 13.287 25.696 1.00 77.69 207 ARG A N 1
ATOM 1613 C CA . ARG A 1 207 ? -16.428 12.900 26.283 1.00 77.69 207 ARG A CA 1
ATOM 1614 C C . ARG A 1 207 ? -16.288 12.541 27.746 1.00 77.69 207 ARG A C 1
ATOM 1616 O O . ARG A 1 207 ? -15.491 11.682 28.119 1.00 77.69 207 ARG A O 1
ATOM 1623 N N . ALA A 1 208 ? -17.113 13.156 28.583 1.00 74.31 208 ALA A N 1
ATOM 1624 C CA . ALA A 1 208 ? -17.257 12.750 29.970 1.00 74.31 208 ALA A CA 1
ATOM 1625 C C . ALA A 1 208 ? -18.458 11.815 30.095 1.00 74.31 208 ALA A C 1
ATOM 1627 O O . ALA A 1 208 ? -19.584 12.199 29.778 1.00 74.31 208 ALA A O 1
ATOM 1628 N N . TYR A 1 209 ? -18.228 10.605 30.595 1.00 81.25 209 TYR A N 1
ATOM 1629 C CA . TYR A 1 209 ? -19.298 9.698 30.998 1.00 81.25 209 TYR A CA 1
ATOM 1630 C C . TYR A 1 209 ? -19.513 9.814 32.503 1.00 81.25 209 TYR A C 1
ATOM 1632 O O . TYR A 1 209 ? -18.554 9.922 33.273 1.00 81.25 209 TYR A O 1
ATOM 1640 N N . TYR A 1 210 ? -20.768 9.777 32.932 1.00 82.44 210 TYR A N 1
ATOM 1641 C CA . TYR A 1 210 ? -21.139 9.854 34.335 1.00 82.44 210 TYR A CA 1
ATOM 1642 C C . TYR A 1 210 ? -22.384 9.022 34.635 1.00 82.44 210 TYR A C 1
ATOM 1644 O O . TYR A 1 210 ? -23.248 8.841 33.783 1.00 82.44 210 TYR A O 1
ATOM 1652 N N . ALA A 1 211 ? -22.491 8.529 35.864 1.00 86.81 211 ALA A N 1
ATOM 1653 C CA . ALA A 1 211 ? -23.661 7.799 36.347 1.00 86.81 211 ALA A CA 1
ATOM 1654 C C . ALA A 1 211 ? -23.903 8.124 37.829 1.00 86.81 211 ALA A C 1
ATOM 1656 O O . ALA A 1 211 ? -22.936 8.386 38.559 1.00 86.81 211 ALA A O 1
ATOM 1657 N N . PRO A 1 212 ? -25.157 8.127 38.318 1.00 89.56 212 PRO A N 1
ATOM 1658 C CA . PRO A 1 212 ? -25.415 8.180 39.752 1.00 89.56 212 PRO A CA 1
ATOM 1659 C C . PRO A 1 212 ? -24.704 7.013 40.443 1.00 89.56 212 PRO A C 1
ATOM 1661 O O . PRO A 1 212 ? -24.816 5.872 40.001 1.00 89.56 212 PRO A O 1
ATOM 1664 N N . VAL A 1 213 ? -24.022 7.249 41.567 1.00 88.50 213 VAL A N 1
ATOM 1665 C CA . VAL A 1 213 ? -23.325 6.155 42.286 1.00 88.50 213 VAL A CA 1
ATOM 1666 C C . VAL A 1 213 ? -24.282 5.077 42.818 1.00 88.50 213 VAL A C 1
ATOM 1668 O O . VAL A 1 213 ? -23.849 4.008 43.233 1.00 88.50 213 VAL A O 1
ATOM 1671 N N . THR A 1 214 ? -25.584 5.367 42.837 1.00 89.06 214 THR A N 1
ATOM 1672 C CA . THR A 1 214 ? -26.659 4.440 43.203 1.00 89.06 214 THR A CA 1
ATOM 1673 C C . THR A 1 214 ? -27.177 3.612 42.025 1.00 89.06 214 THR A C 1
ATOM 1675 O O . THR A 1 214 ? -27.929 2.670 42.257 1.00 89.06 214 THR A O 1
ATOM 1678 N N . ASN A 1 215 ? -26.811 3.943 40.781 1.00 86.69 215 ASN A N 1
ATOM 1679 C CA . ASN A 1 215 ? -27.233 3.226 39.579 1.00 86.69 215 ASN A CA 1
ATOM 1680 C C . ASN A 1 215 ? -26.201 3.373 38.444 1.00 86.69 215 ASN A C 1
ATOM 1682 O O . ASN A 1 215 ? -26.317 4.249 37.589 1.00 86.69 215 ASN A O 1
ATOM 1686 N N . TYR A 1 216 ? -25.211 2.478 38.425 1.00 81.56 216 TYR A N 1
ATOM 1687 C CA . TYR A 1 216 ? -24.136 2.454 37.425 1.00 81.56 216 TYR A CA 1
ATOM 1688 C C . TYR A 1 216 ? -24.568 1.976 36.027 1.00 81.56 216 TYR A C 1
ATOM 1690 O O . TYR A 1 216 ? -23.739 1.985 35.118 1.00 81.56 216 TYR A O 1
ATOM 1698 N N . GLU A 1 217 ? -25.834 1.578 35.856 1.00 80.50 217 GLU A N 1
ATOM 1699 C CA . GLU A 1 217 ? -26.432 1.237 34.558 1.00 80.50 217 GLU A CA 1
ATOM 1700 C C . GLU A 1 217 ? -27.048 2.471 33.864 1.00 80.50 217 GLU A C 1
ATOM 1702 O O . GLU A 1 217 ? -27.191 2.487 32.644 1.00 80.50 217 GLU A O 1
ATOM 1707 N N . ASP A 1 218 ? -27.367 3.543 34.607 1.00 83.50 218 ASP A N 1
ATOM 1708 C CA . ASP A 1 218 ? -27.837 4.832 34.059 1.00 83.50 218 ASP A CA 1
ATOM 1709 C C . ASP A 1 218 ? -26.643 5.715 33.671 1.00 83.50 218 ASP A C 1
ATOM 1711 O O . ASP A 1 218 ? -26.408 6.793 34.227 1.00 83.50 218 ASP A O 1
ATOM 1715 N N . VAL A 1 219 ? -25.832 5.196 32.747 1.00 83.62 219 VAL A N 1
ATOM 1716 C CA . VAL A 1 219 ? -24.673 5.902 32.206 1.00 83.62 219 VAL A CA 1
ATOM 1717 C C . VAL A 1 219 ? -25.138 6.964 31.221 1.00 83.62 219 VAL A C 1
ATOM 1719 O O . VAL A 1 219 ? -25.797 6.683 30.219 1.00 83.62 219 VAL A O 1
ATOM 1722 N N . ARG A 1 220 ? -24.728 8.196 31.486 1.00 81.44 220 ARG A N 1
ATOM 1723 C CA . ARG A 1 220 ? -24.975 9.373 30.661 1.00 81.44 220 ARG A CA 1
ATOM 1724 C C . ARG A 1 220 ? -23.649 9.973 30.242 1.00 81.44 220 ARG A C 1
ATOM 1726 O O . ARG A 1 220 ? -22.603 9.655 30.805 1.00 81.44 220 ARG A O 1
ATOM 1733 N N . TRP A 1 221 ? -23.689 10.845 29.252 1.00 81.50 221 TRP A N 1
ATOM 1734 C CA . TRP A 1 221 ? -22.492 11.503 28.767 1.00 81.50 221 TRP A CA 1
ATOM 1735 C C . TRP A 1 221 ? -22.808 12.884 28.228 1.00 81.50 221 TRP A C 1
ATOM 1737 O O . TRP A 1 221 ? -23.954 13.203 27.912 1.00 81.50 221 TRP A O 1
ATOM 1747 N N . PHE A 1 222 ? -21.768 13.694 28.145 1.00 68.50 222 PHE A N 1
ATOM 1748 C CA . PHE A 1 222 ? -21.770 14.940 27.404 1.00 68.50 222 PHE A CA 1
ATOM 1749 C C . PHE A 1 222 ? -20.396 15.118 26.766 1.00 68.50 222 PHE A C 1
ATOM 1751 O O . PHE A 1 222 ? -19.387 14.633 27.291 1.00 68.50 222 PHE A O 1
ATOM 1758 N N . ASP A 1 223 ? -20.380 15.793 25.626 1.00 71.88 223 ASP A N 1
ATOM 1759 C CA . ASP A 1 223 ? -19.141 16.190 24.977 1.00 71.88 223 ASP A CA 1
ATOM 1760 C C . ASP A 1 223 ? -18.617 17.471 25.619 1.00 71.88 223 ASP A C 1
ATOM 1762 O O . ASP A 1 223 ? -19.385 18.350 26.023 1.00 71.88 223 ASP A O 1
ATOM 1766 N N . ARG A 1 224 ? -17.299 17.542 25.746 1.00 63.25 224 ARG A N 1
ATOM 1767 C CA . ARG A 1 224 ? -16.591 18.770 26.079 1.00 63.25 224 ARG A CA 1
ATOM 1768 C C . ARG A 1 224 ? -16.047 19.320 24.764 1.00 63.25 224 ARG A C 1
ATOM 1770 O O . ARG A 1 224 ? -15.386 18.577 24.047 1.00 63.25 224 ARG A O 1
ATOM 1777 N N . GLU A 1 225 ? -16.362 20.577 24.465 1.00 51.00 225 GLU A N 1
ATOM 1778 C CA . GLU A 1 225 ? -15.669 21.331 23.412 1.00 51.00 225 GLU A CA 1
ATOM 1779 C C . GLU A 1 225 ? -14.181 21.481 23.748 1.00 51.00 225 GLU A C 1
ATOM 1781 O O . GLU A 1 225 ? -13.863 21.751 24.938 1.00 51.00 225 GLU A O 1
#

Foldseek 3Di:
DADDDAAEADDPVVVVLKDKDFFPDDAQAKAKEWHHKHKQFQVRLVLAAKEFEADDQDQLKWKWKQDPVGIDTFGLPDDPPDGSTMDGADAWFIKIWMDHPPGGTMMMTTRGCPPVGRMYMYIYIDIDGRHPDYDDDPDDDVVLVVLQVVVLVVFDDDDDDCPQLQSVVCVVVQWDFRDDWDWDADPNFIKTKTWTWRSPGRNTWIKMWIDGPVDSPPIDMDTDD

Sequence (225 aa):
MPSHEPQWNMPPEIRALLTFTPAAVDPGASYLRITQVNFLDEQASGGRHHLYAMEPHDPQWGMGVTWGGGTTIVPHDKPMGEPAANYAMYGEGYTVRFHYNNLPSDAISGFGIYGNHHVSFELWVEVATASGDPDPDPDPDPALRDEMLQWTADNQLMSLNPSSSLERKAAEHGFYPVSNEGRITVNGVRYAIRGFEKPQTLPVQHRAYYAPVTNYEDVRWFDRE

Radius of gyration: 25.07 Å; chains: 1; bounding box: 50×42×70 Å

Secondary structure (DSSP, 8-state):
------EEES-HHHHTT-EEE-----TT-EEEEEEEEEEE-TTTTTS--EEEEEE---TT-EEEEEETTEEEEEE--SPBTB-SEEEE-SSS-EEEEEESTT--B-EEEEE--GGG---EEEEEEEEEE--SSPPPPSPPPHHHHHHHHHHHHT-------TT-HHHHHHHHTT-EE-S--EEEEETTEEEEEEEEEETTSSSPEEEEEEEETT-TTS-EEEEE-